Protein AF-A0A1M6IS32-F1 (afdb_monomer_lite)

Organism: NCBI:txid1122934

Radius of gyration: 28.86 Å; chains: 1; bounding box: 59×37×89 Å

Secondary structure (DSSP, 8-state):
------PPP---HHHHHHHHHHHTT--HHHHHHHTT-SSHHHHHHHHHTTTEEEETTTTEEEEHHHHHSTHHHHHHHHHH---HHHHHHHHHHT----HHHHHHHHT-SSHHHHHHHHHHTTEEEETTTTEEEE--S-------------THHHHHHHHHHHHHHHTTTTT-----------------------PPPP-

Structure (mmCIF, N/CA/C/O backbone):
data_AF-A0A1M6IS32-F1
#
_entry.id   AF-A0A1M6IS32-F1
#
loop_
_atom_site.group_PDB
_atom_site.id
_atom_site.type_symbol
_atom_site.label_atom_id
_atom_site.label_alt_id
_atom_site.label_comp_id
_atom_site.label_asym_id
_atom_site.label_entity_id
_atom_site.label_seq_id
_atom_site.pdbx_PDB_ins_code
_atom_site.Cartn_x
_atom_site.Cartn_y
_atom_site.Cartn_z
_atom_site.occupancy
_atom_site.B_iso_or_equiv
_atom_site.auth_seq_id
_atom_site.auth_comp_id
_atom_site.auth_asym_id
_atom_site.auth_atom_id
_atom_site.pdbx_PDB_model_num
ATOM 1 N N . MET A 1 1 ? 10.075 -16.796 10.030 1.00 33.22 1 MET A N 1
ATOM 2 C CA . MET A 1 1 ? 8.907 -15.908 9.853 1.00 33.22 1 MET A CA 1
ATOM 3 C C . MET A 1 1 ? 7.718 -16.609 10.480 1.00 33.22 1 MET A C 1
ATOM 5 O O . MET A 1 1 ? 7.459 -17.743 10.103 1.00 33.22 1 MET A O 1
ATOM 9 N N . ALA A 1 2 ? 7.081 -16.012 11.490 1.00 32.72 2 ALA A N 1
ATOM 10 C CA . ALA A 1 2 ? 5.855 -16.573 12.051 1.00 32.72 2 ALA A CA 1
ATOM 11 C C . ALA A 1 2 ? 4.744 -16.419 11.006 1.00 32.72 2 ALA A C 1
ATOM 13 O O . ALA A 1 2 ? 4.553 -15.320 10.484 1.00 32.72 2 ALA A O 1
ATOM 14 N N . LEU A 1 3 ? 4.066 -17.516 10.668 1.00 43.72 3 LEU A N 1
ATOM 15 C CA . LEU A 1 3 ? 2.829 -17.459 9.899 1.00 43.72 3 LEU A CA 1
ATOM 16 C C . LEU A 1 3 ? 1.855 -16.628 10.736 1.00 43.72 3 LEU A C 1
ATOM 18 O O . LEU A 1 3 ? 1.534 -16.998 11.861 1.00 43.72 3 LEU A O 1
ATOM 22 N N . VAL A 1 4 ? 1.490 -15.446 10.241 1.00 51.22 4 VAL A N 1
ATOM 23 C CA . VAL A 1 4 ? 0.458 -14.631 10.880 1.00 51.22 4 VAL A CA 1
ATOM 24 C C . VAL A 1 4 ? -0.825 -15.432 10.743 1.00 51.22 4 VAL A C 1
ATOM 26 O O . VAL A 1 4 ? -1.315 -15.603 9.629 1.00 51.22 4 VAL A O 1
ATOM 29 N N . ASP A 1 5 ? -1.321 -15.974 11.852 1.00 51.56 5 ASP A N 1
ATOM 30 C CA . ASP A 1 5 ? -2.589 -16.690 11.872 1.00 51.56 5 ASP A CA 1
ATOM 31 C C . ASP A 1 5 ? -3.679 -15.746 11.350 1.00 51.56 5 ASP A C 1
ATOM 33 O O . ASP A 1 5 ? -4.043 -14.760 11.998 1.00 51.56 5 ASP A O 1
ATOM 37 N N . CYS A 1 6 ? -4.161 -16.018 10.137 1.00 56.03 6 CYS A N 1
ATOM 38 C CA . CYS A 1 6 ? -5.239 -15.284 9.485 1.00 56.03 6 CYS A CA 1
ATOM 39 C C . CYS A 1 6 ? -6.553 -15.587 10.210 1.00 56.03 6 CYS A C 1
ATOM 41 O O . CYS A 1 6 ? -7.339 -16.424 9.775 1.00 56.03 6 CYS A O 1
ATOM 43 N N . LYS A 1 7 ? -6.762 -14.937 11.352 1.00 73.12 7 LYS A N 1
ATOM 44 C CA . LYS A 1 7 ? -7.966 -15.082 12.163 1.00 73.12 7 LYS A CA 1
ATOM 45 C C . LYS A 1 7 ? -9.051 -14.143 11.637 1.00 73.12 7 LYS A C 1
ATOM 47 O O . LYS A 1 7 ? -8.782 -12.966 11.399 1.00 73.12 7 LYS A O 1
ATOM 52 N N . GLU A 1 8 ? -10.253 -14.673 11.433 1.00 78.88 8 GLU A N 1
ATOM 53 C CA . GLU A 1 8 ? -11.388 -13.923 10.882 1.00 78.88 8 GLU A CA 1
ATOM 54 C C . GLU A 1 8 ? -11.774 -12.731 11.783 1.00 78.88 8 GLU A C 1
ATOM 56 O O . GLU A 1 8 ? -11.659 -12.834 13.012 1.00 78.88 8 GLU A O 1
ATOM 61 N N . PRO A 1 9 ? -12.192 -11.585 11.209 1.00 86.38 9 PRO A N 1
ATOM 62 C CA . PRO A 1 9 ? -12.673 -10.448 11.988 1.00 86.38 9 PRO A CA 1
ATOM 63 C C . PRO A 1 9 ? -13.931 -10.829 12.769 1.00 86.38 9 PRO A C 1
ATOM 65 O O . PRO A 1 9 ? -14.849 -11.446 12.234 1.00 86.38 9 PRO A O 1
ATOM 68 N N . VAL A 1 10 ? -13.968 -10.457 14.048 1.00 88.44 10 VAL A N 1
ATOM 69 C CA . VAL A 1 10 ? -15.097 -10.759 14.935 1.00 88.44 10 VAL A CA 1
ATOM 70 C C . VAL A 1 10 ? -15.937 -9.499 15.114 1.00 88.44 10 VAL A C 1
ATOM 72 O O . VAL A 1 10 ? -15.478 -8.528 15.718 1.00 88.44 10 VAL A O 1
ATOM 75 N N . PHE A 1 11 ? -17.165 -9.521 14.598 1.00 88.50 11 PHE A N 1
ATOM 76 C CA . PHE A 1 11 ? -18.117 -8.414 14.703 1.00 88.50 11 PHE A CA 1
ATOM 77 C C . PHE A 1 11 ? -18.957 -8.548 15.978 1.00 88.50 11 PHE A C 1
ATOM 79 O O . PHE A 1 11 ? -19.859 -9.379 16.070 1.00 88.50 11 PHE A O 1
ATOM 86 N N . ASP A 1 12 ? -18.633 -7.721 16.973 1.00 92.00 12 ASP A N 1
ATOM 87 C CA . ASP A 1 12 ? -19.427 -7.547 18.190 1.00 92.00 12 ASP A CA 1
ATOM 88 C C . ASP A 1 12 ? -20.288 -6.278 18.066 1.00 92.00 12 ASP A C 1
ATOM 90 O O . ASP A 1 12 ? -19.890 -5.315 17.416 1.00 92.00 12 ASP A O 1
ATOM 94 N N . ARG A 1 13 ? -21.385 -6.186 18.832 1.00 93.00 13 ARG A N 1
ATOM 95 C CA . ARG A 1 13 ? -22.229 -4.968 18.905 1.00 93.00 13 ARG A CA 1
ATOM 96 C C . ARG A 1 13 ? -21.435 -3.678 19.152 1.00 93.00 13 ARG A C 1
ATOM 98 O O . ARG A 1 13 ? -21.817 -2.609 18.691 1.00 93.00 13 ARG A O 1
ATOM 105 N N . GLN A 1 14 ? -20.356 -3.771 19.930 1.00 90.88 14 GLN A N 1
ATOM 106 C CA . GLN A 1 14 ? -19.484 -2.635 20.222 1.00 90.88 14 GLN A CA 1
ATOM 107 C C . GLN A 1 14 ? -18.596 -2.277 19.023 1.00 90.88 14 GLN A C 1
ATOM 109 O O . GLN A 1 14 ? -18.374 -1.096 18.783 1.00 90.88 14 GLN A O 1
ATOM 114 N N . VAL A 1 15 ? -18.114 -3.271 18.270 1.00 92.94 15 VAL A N 1
ATOM 115 C CA . VAL A 1 15 ? -17.347 -3.062 17.032 1.00 92.94 15 VAL A CA 1
ATOM 116 C C . VAL A 1 15 ? -18.220 -2.343 16.010 1.00 92.94 15 VAL A C 1
ATOM 118 O O . VAL A 1 15 ? -17.806 -1.307 15.504 1.00 92.94 15 VAL A O 1
ATOM 121 N N . ASP A 1 16 ? -19.452 -2.809 15.798 1.00 93.75 16 ASP A N 1
ATOM 122 C CA . ASP A 1 16 ? -20.395 -2.180 14.863 1.00 93.75 16 ASP A CA 1
ATOM 123 C C . ASP A 1 16 ? -20.690 -0.727 15.255 1.00 93.75 16 ASP A C 1
ATOM 125 O O . ASP A 1 16 ? -20.720 0.170 14.417 1.00 93.75 16 ASP A O 1
ATOM 129 N N . LYS A 1 17 ? -20.836 -0.468 16.559 1.00 94.44 17 LYS A N 1
ATOM 130 C CA . LYS A 1 17 ? -21.040 0.882 17.090 1.00 94.44 17 LYS A CA 1
ATOM 131 C C . LYS A 1 17 ? -19.832 1.795 16.850 1.00 94.44 17 LYS A C 1
ATOM 133 O O . LYS A 1 17 ? -20.013 2.977 16.569 1.00 94.44 17 LYS A O 1
ATOM 138 N N . ILE A 1 18 ? -18.614 1.270 16.990 1.00 92.88 18 ILE A N 1
ATOM 139 C CA . ILE A 1 18 ? -17.377 2.008 16.701 1.00 92.88 18 ILE A CA 1
ATOM 140 C C . ILE A 1 18 ? -17.298 2.312 15.204 1.00 92.88 18 ILE A C 1
ATOM 142 O O . ILE A 1 18 ? -17.084 3.464 14.844 1.00 92.88 18 ILE A O 1
ATOM 146 N N . LEU A 1 19 ? -17.512 1.311 14.347 1.00 92.50 19 LEU A N 1
ATOM 147 C CA . LEU A 1 19 ? -17.473 1.473 12.892 1.00 92.50 19 LEU A CA 1
ATOM 148 C C . LEU A 1 19 ? -18.515 2.491 12.407 1.00 92.50 19 LEU A C 1
ATOM 150 O O . LEU A 1 19 ? -18.156 3.387 11.655 1.00 92.50 19 LEU A O 1
ATOM 154 N N . GLY A 1 20 ? -19.747 2.445 12.924 1.00 93.25 20 GLY A N 1
ATOM 155 C CA . GLY A 1 20 ? -20.776 3.440 12.598 1.00 93.25 20 GLY A CA 1
ATOM 156 C C . GLY A 1 20 ? -20.389 4.865 13.012 1.00 93.25 20 GLY A C 1
ATOM 157 O O . GLY A 1 20 ? -20.524 5.796 12.229 1.00 93.25 20 GLY A O 1
ATOM 158 N N . MET A 1 21 ? -19.806 5.049 14.202 1.00 92.38 21 MET A N 1
ATOM 159 C CA . MET A 1 21 ? -19.310 6.370 14.617 1.00 92.38 21 MET A CA 1
ATOM 160 C C . MET A 1 21 ? -18.156 6.882 13.738 1.00 92.38 21 MET A C 1
ATOM 162 O O . MET A 1 21 ? -18.021 8.091 13.531 1.00 92.38 21 MET A O 1
ATOM 166 N N . LEU A 1 22 ? -17.316 5.980 13.228 1.00 92.19 22 LEU A N 1
ATOM 167 C CA . LEU A 1 22 ? -16.270 6.327 12.269 1.00 92.19 22 LEU A CA 1
ATOM 168 C C . LEU A 1 22 ? -16.841 6.710 10.898 1.00 92.19 22 LEU A C 1
ATOM 170 O O . LEU A 1 22 ? -16.334 7.648 10.286 1.00 92.19 22 LEU A O 1
ATOM 174 N N . GLU A 1 23 ? -17.897 6.037 10.437 1.00 90.50 23 GLU A N 1
ATOM 175 C CA . GLU A 1 23 ? -18.626 6.400 9.212 1.00 90.50 23 GLU A CA 1
ATOM 176 C C . GLU A 1 23 ? -19.284 7.781 9.324 1.00 90.50 23 GLU A C 1
ATOM 178 O O . GLU A 1 23 ? -19.246 8.558 8.370 1.00 90.50 23 GLU A O 1
ATOM 183 N N . ASP A 1 24 ? -19.776 8.136 10.514 1.00 90.69 24 ASP A N 1
ATOM 184 C CA . ASP A 1 24 ? -20.290 9.476 10.828 1.00 90.69 24 ASP A CA 1
ATOM 185 C C . ASP A 1 24 ? -19.187 10.561 10.862 1.00 90.69 24 ASP A C 1
ATOM 187 O O . ASP A 1 24 ? -19.475 11.750 11.019 1.00 90.69 24 ASP A O 1
ATOM 191 N N . GLY A 1 25 ? -17.913 10.175 10.729 1.00 90.00 25 GLY A N 1
ATOM 192 C CA . GLY A 1 25 ? -16.768 11.085 10.687 1.00 90.00 25 GLY A CA 1
ATOM 193 C C . GLY A 1 25 ? -16.275 11.559 12.055 1.00 90.00 25 GLY A C 1
ATOM 194 O O . GLY A 1 25 ? -15.513 12.525 12.121 1.00 90.00 25 GLY A O 1
ATOM 195 N N . THR A 1 26 ? -16.684 10.910 13.152 1.00 90.06 26 THR A N 1
ATOM 196 C CA . THR A 1 26 ? -16.152 11.251 14.481 1.00 90.06 26 THR A CA 1
ATOM 197 C C . THR A 1 26 ? -14.721 10.755 14.651 1.00 90.06 26 THR A C 1
ATOM 199 O O . THR A 1 26 ? -14.344 9.685 14.168 1.00 90.06 26 THR A O 1
ATOM 202 N N . ASP A 1 27 ? -13.890 11.546 15.335 1.00 91.62 27 ASP A N 1
ATOM 203 C CA . ASP A 1 27 ? -12.496 11.162 15.530 1.00 91.62 27 ASP A CA 1
ATOM 204 C C . ASP A 1 27 ? -12.372 10.026 16.550 1.00 91.62 27 ASP A C 1
ATOM 206 O O . ASP A 1 27 ? -13.109 9.932 17.532 1.00 91.62 27 ASP A O 1
ATOM 210 N N . ARG A 1 28 ? -11.365 9.177 16.352 1.00 90.50 28 ARG A N 1
ATOM 211 C CA . ARG A 1 28 ? -11.043 8.053 17.234 1.00 90.50 28 ARG A CA 1
ATOM 212 C C . ARG A 1 28 ? -10.947 8.449 18.712 1.00 90.50 28 ARG A C 1
ATOM 214 O O . ARG A 1 28 ? -11.335 7.660 19.574 1.00 90.50 28 ARG A O 1
ATOM 221 N N . VAL A 1 29 ? -10.403 9.631 19.015 1.00 92.38 29 VAL A N 1
ATOM 222 C CA . VAL A 1 29 ? -10.286 10.118 20.399 1.00 92.38 29 VAL A CA 1
ATOM 223 C C . VAL A 1 29 ? -11.668 10.416 20.982 1.00 92.38 29 VAL A C 1
ATOM 225 O O . VAL A 1 29 ? -11.975 9.956 22.079 1.00 92.38 29 VAL A O 1
ATOM 228 N N . GLU A 1 30 ? -12.537 11.078 20.219 1.00 92.75 30 GLU A N 1
ATOM 229 C CA . GLU A 1 30 ? -13.912 11.379 20.637 1.00 92.75 30 GLU A CA 1
ATOM 230 C C . GLU A 1 30 ? -14.746 10.108 20.826 1.00 92.75 30 GLU A C 1
ATOM 232 O O . GLU A 1 30 ? -15.535 10.006 21.765 1.00 92.75 30 GLU A O 1
ATOM 237 N N . ILE A 1 31 ? -14.557 9.106 19.962 1.00 93.62 31 ILE A N 1
ATOM 238 C CA . ILE A 1 31 ? -15.217 7.799 20.090 1.00 93.62 31 ILE A CA 1
ATOM 239 C C . ILE A 1 31 ? -14.792 7.116 21.391 1.00 93.62 31 ILE A C 1
ATOM 241 O O . ILE A 1 31 ? -15.631 6.557 22.103 1.00 93.62 31 ILE A O 1
ATOM 245 N N . ALA A 1 32 ? -13.500 7.178 21.726 1.00 94.06 32 ALA A N 1
ATOM 246 C CA . ALA A 1 32 ? -12.989 6.614 22.966 1.00 94.06 32 ALA A CA 1
ATOM 247 C C . ALA A 1 32 ? -13.638 7.278 24.192 1.00 94.06 32 ALA A C 1
ATOM 249 O O . ALA A 1 32 ? -14.091 6.571 25.093 1.00 94.06 32 ALA A O 1
ATOM 250 N N . GLU A 1 33 ? -13.759 8.607 24.190 1.00 93.62 33 GLU A N 1
ATOM 251 C CA . GLU A 1 33 ? -14.411 9.368 25.261 1.00 93.62 33 GLU A CA 1
ATOM 252 C C . GLU A 1 33 ? -15.910 9.054 25.372 1.00 93.62 33 GLU A C 1
ATOM 254 O O . GLU A 1 33 ? -16.392 8.734 26.461 1.00 93.62 33 GLU A O 1
ATOM 259 N N . LYS A 1 34 ? -16.645 9.046 24.251 1.00 92.44 34 LYS A N 1
ATOM 260 C CA . LYS A 1 34 ? -18.088 8.731 24.212 1.00 92.44 34 LYS A CA 1
ATOM 261 C C . LYS A 1 34 ? -18.408 7.323 24.711 1.00 92.44 34 LYS A C 1
ATOM 263 O O . LYS A 1 34 ? -19.478 7.094 25.272 1.00 92.44 34 LYS A O 1
ATOM 268 N N . LEU A 1 35 ? -17.506 6.369 24.489 1.00 91.69 35 LEU A N 1
ATOM 269 C CA . LEU A 1 35 ? -17.652 4.987 24.948 1.00 91.69 35 LEU A CA 1
ATOM 270 C C . LEU A 1 35 ? -17.101 4.759 26.366 1.00 91.69 35 LEU A C 1
ATOM 272 O O . LEU A 1 35 ? -17.208 3.646 26.880 1.00 91.69 35 LEU A O 1
ATOM 276 N N . GLY A 1 36 ? -16.548 5.791 27.010 1.00 92.19 36 GLY A N 1
ATOM 277 C CA . GLY A 1 36 ? -16.037 5.724 28.380 1.00 92.19 36 GLY A CA 1
ATOM 278 C C . GLY A 1 36 ? -14.674 5.039 28.513 1.00 92.19 36 GLY A C 1
ATOM 279 O O . GLY A 1 36 ? -14.321 4.571 29.598 1.00 92.19 36 GLY A O 1
ATOM 280 N N . TYR A 1 37 ? -13.889 4.953 27.437 1.00 92.19 37 TYR A N 1
ATOM 281 C CA . TYR A 1 37 ? -12.519 4.455 27.510 1.00 92.19 37 TYR A CA 1
ATOM 282 C C . TYR A 1 37 ? -11.589 5.527 28.087 1.00 92.19 37 TYR A C 1
ATOM 284 O O . TYR A 1 37 ? -11.582 6.675 27.656 1.00 92.19 37 TYR A O 1
ATOM 292 N N . LYS A 1 38 ? -10.729 5.129 29.031 1.00 88.62 38 LYS A N 1
ATOM 293 C CA . LYS A 1 38 ? -9.755 6.026 29.680 1.00 88.62 38 LYS A CA 1
ATOM 294 C C . LYS A 1 38 ? -8.699 6.587 28.717 1.00 88.62 38 LYS A C 1
ATOM 296 O O . LYS A 1 38 ? -8.115 7.631 28.983 1.00 88.62 38 LYS A O 1
ATOM 301 N N . ASN A 1 39 ? -8.381 5.850 27.657 1.00 91.12 39 ASN A N 1
ATOM 302 C CA . ASN A 1 39 ? -7.358 6.210 26.681 1.00 91.12 39 ASN A CA 1
ATOM 303 C C . ASN A 1 39 ? -7.784 5.670 25.302 1.00 91.12 39 ASN A C 1
ATOM 305 O O . ASN A 1 39 ? -8.239 4.522 25.246 1.00 91.12 39 ASN A O 1
ATOM 309 N N . PRO A 1 40 ? -7.602 6.411 24.190 1.00 89.44 40 PRO A N 1
ATOM 310 C CA . PRO A 1 40 ? -7.799 5.885 22.833 1.00 89.44 40 PRO A CA 1
ATOM 311 C C . PRO A 1 40 ? -7.020 4.589 22.562 1.00 89.44 40 PRO A C 1
ATOM 313 O O . PRO A 1 40 ? -7.479 3.733 21.813 1.00 89.44 40 PRO A O 1
ATOM 316 N N . MET A 1 41 ? -5.892 4.368 23.241 1.00 90.56 41 MET A N 1
ATOM 317 C CA . MET A 1 41 ? -5.152 3.104 23.148 1.00 90.56 41 MET A CA 1
ATOM 318 C C . MET A 1 41 ? -5.969 1.887 23.625 1.00 90.56 41 MET A C 1
ATOM 320 O O . MET A 1 41 ? -5.785 0.773 23.136 1.00 90.56 41 MET A O 1
ATOM 324 N N . SER A 1 42 ? -6.878 2.071 24.587 1.00 92.88 42 SER A N 1
ATOM 325 C CA . SER A 1 42 ? -7.761 1.003 25.069 1.00 92.88 42 SER A CA 1
ATOM 326 C C . SER A 1 42 ? -8.800 0.609 24.017 1.00 92.88 42 SER A C 1
ATOM 328 O O . SER A 1 42 ? -9.090 -0.579 23.883 1.00 92.88 42 SER A O 1
ATOM 330 N N . LEU A 1 43 ? -9.300 1.581 23.247 1.00 93.06 43 LEU A N 1
ATOM 331 C CA . LEU A 1 43 ? -10.168 1.347 22.090 1.00 93.06 43 LEU A CA 1
ATOM 332 C C . LEU A 1 43 ? -9.417 0.559 21.005 1.00 93.06 43 LEU A C 1
ATOM 334 O O . LEU A 1 43 ? -9.906 -0.468 20.538 1.00 93.06 43 LEU A O 1
ATOM 338 N N . ASP A 1 44 ? -8.192 0.981 20.677 1.00 90.75 44 ASP A N 1
ATOM 339 C CA . ASP A 1 44 ? -7.347 0.295 19.694 1.00 90.75 44 ASP A CA 1
ATOM 340 C C . ASP A 1 44 ? -7.051 -1.152 20.118 1.00 90.75 44 ASP A C 1
ATOM 342 O O . ASP A 1 44 ? -7.130 -2.073 19.306 1.00 90.75 44 ASP A O 1
ATOM 346 N N . ASN A 1 45 ? -6.745 -1.387 21.398 1.00 92.12 45 ASN A N 1
ATOM 347 C CA . ASN A 1 45 ? -6.530 -2.736 21.923 1.00 92.12 45 ASN A CA 1
ATOM 348 C C . ASN A 1 45 ? -7.793 -3.597 21.848 1.00 92.12 45 ASN A C 1
ATOM 350 O O . ASN A 1 45 ? -7.702 -4.764 21.466 1.00 92.12 45 ASN A O 1
ATOM 354 N N . TYR A 1 46 ? -8.958 -3.025 22.163 1.00 93.38 46 TYR A N 1
ATOM 355 C CA . TYR A 1 46 ? -10.234 -3.722 22.039 1.00 93.38 46 TYR A CA 1
ATOM 356 C C . TYR A 1 46 ? -10.474 -4.194 20.598 1.00 93.38 46 TYR A C 1
ATOM 358 O O . TYR A 1 46 ? -10.728 -5.378 20.373 1.00 93.38 46 TYR A O 1
ATOM 366 N N . MET A 1 47 ? -10.285 -3.303 19.621 1.00 92.75 47 MET A N 1
ATOM 367 C CA . MET A 1 47 ? -10.405 -3.622 18.195 1.00 92.75 47 MET A CA 1
ATOM 368 C C . MET A 1 47 ? -9.365 -4.662 17.751 1.00 92.75 47 MET A C 1
ATOM 370 O O . MET A 1 47 ? -9.689 -5.609 17.032 1.00 92.75 47 MET A O 1
ATOM 374 N N . ARG A 1 48 ? -8.124 -4.574 18.247 1.00 91.00 48 ARG A N 1
ATOM 375 C CA . ARG A 1 48 ? -7.068 -5.561 17.959 1.00 91.00 48 ARG A CA 1
ATOM 376 C C . ARG A 1 48 ? -7.407 -6.959 18.455 1.00 91.00 48 ARG A C 1
ATOM 378 O O . ARG A 1 48 ? -7.138 -7.924 17.746 1.00 91.00 48 ARG A O 1
ATOM 385 N N . TRP A 1 49 ? -8.031 -7.091 19.625 1.00 90.62 49 TRP A N 1
ATOM 386 C CA . TRP A 1 49 ? -8.506 -8.389 20.122 1.00 90.62 49 TRP A CA 1
ATOM 387 C C . TRP A 1 49 ? -9.655 -8.975 19.293 1.00 90.62 49 TRP A C 1
ATOM 389 O O . TRP A 1 49 ? -9.974 -10.150 19.452 1.00 90.62 49 TRP A O 1
ATOM 399 N N . ARG A 1 50 ? -10.274 -8.175 18.419 1.00 92.12 50 ARG A N 1
ATOM 400 C CA . ARG A 1 50 ? -11.290 -8.595 17.443 1.00 92.12 50 ARG A CA 1
ATOM 401 C C . ARG A 1 50 ? -10.753 -8.725 16.025 1.00 92.12 50 ARG A C 1
ATOM 403 O O . ARG A 1 50 ? -11.525 -8.842 15.080 1.00 92.12 50 ARG A O 1
ATOM 410 N N . ASN A 1 51 ? -9.429 -8.763 15.892 1.00 89.69 51 ASN A N 1
ATOM 411 C CA . ASN A 1 51 ? -8.724 -8.866 14.622 1.00 89.69 51 ASN A CA 1
ATOM 412 C C . ASN A 1 51 ? -9.005 -7.674 13.699 1.00 89.69 51 ASN A C 1
ATOM 414 O O . ASN A 1 51 ? -9.051 -7.841 12.487 1.00 89.69 51 ASN A O 1
ATOM 418 N N . PHE A 1 52 ? -9.145 -6.468 14.254 1.00 90.56 52 PHE A N 1
ATOM 419 C CA . PHE A 1 52 ? -9.111 -5.213 13.502 1.00 90.56 52 PHE A CA 1
ATOM 420 C C . PHE A 1 52 ? -7.793 -4.474 13.739 1.00 90.56 52 PHE A C 1
ATOM 422 O O . PHE A 1 52 ? -7.145 -4.602 14.780 1.00 90.56 52 PHE A O 1
ATOM 429 N N . SER A 1 53 ? -7.377 -3.681 12.761 1.00 89.06 53 SER A N 1
ATOM 430 C CA . SER A 1 53 ? -6.190 -2.842 12.833 1.00 89.06 53 SER A CA 1
ATOM 431 C C . SER A 1 53 ? -6.511 -1.431 12.369 1.00 89.06 53 SER A C 1
ATOM 433 O O . SER A 1 53 ? -7.267 -1.232 11.425 1.00 89.06 53 SER A O 1
ATOM 435 N N . TRP A 1 54 ? -5.917 -0.449 13.038 1.00 90.12 54 TRP A N 1
ATOM 436 C CA . TRP A 1 54 ? -6.061 0.953 12.673 1.00 90.12 54 TRP A CA 1
ATOM 437 C C . TRP A 1 54 ? -5.274 1.260 11.398 1.00 90.12 54 TRP A C 1
ATOM 439 O O . TRP A 1 54 ? -4.055 1.080 11.378 1.00 90.12 54 TRP A O 1
ATOM 449 N N . ASP A 1 55 ? -5.919 1.751 10.346 1.00 87.62 55 ASP A N 1
ATOM 450 C CA . ASP A 1 55 ? -5.236 2.352 9.203 1.00 87.62 55 ASP A CA 1
ATOM 451 C C . ASP A 1 55 ? -5.158 3.870 9.384 1.00 87.62 55 ASP A C 1
ATOM 453 O O . ASP A 1 55 ? -6.153 4.588 9.319 1.00 87.62 55 ASP A O 1
ATOM 457 N N . SER A 1 56 ? -3.941 4.377 9.589 1.00 84.12 56 SER A N 1
ATOM 458 C CA . SER A 1 56 ? -3.696 5.810 9.741 1.00 84.12 56 SER A CA 1
ATOM 459 C C . SER A 1 56 ? -3.947 6.604 8.460 1.00 84.12 56 SER A C 1
ATOM 461 O O . SER A 1 56 ? -4.175 7.805 8.552 1.00 84.12 56 SER A O 1
ATOM 463 N N . ARG A 1 57 ? -3.883 5.970 7.280 1.00 82.00 57 ARG A N 1
ATOM 464 C CA . ARG A 1 57 ? -4.108 6.644 5.991 1.00 82.00 57 ARG A CA 1
ATOM 465 C C . ARG A 1 57 ? -5.587 6.929 5.773 1.00 82.00 57 ARG A C 1
ATOM 467 O O . ARG A 1 57 ? -5.944 8.040 5.405 1.00 82.00 57 ARG A O 1
ATOM 474 N N . GLN A 1 58 ? -6.425 5.932 6.035 1.00 81.25 58 GLN A N 1
ATOM 475 C CA . GLN A 1 58 ? -7.877 6.034 5.881 1.00 81.25 58 GLN A CA 1
ATOM 476 C C . GLN A 1 58 ? -8.574 6.543 7.151 1.00 81.25 58 GLN A C 1
ATOM 478 O O . GLN A 1 58 ? -9.770 6.801 7.123 1.00 81.25 58 GLN A O 1
ATOM 483 N N . ARG A 1 59 ? -7.831 6.675 8.263 1.00 87.19 59 ARG A N 1
ATOM 484 C CA . ARG A 1 59 ? -8.353 6.958 9.612 1.00 87.19 59 ARG A CA 1
ATOM 485 C C . ARG A 1 59 ? -9.519 6.033 9.975 1.00 87.19 59 ARG A C 1
ATOM 487 O O . ARG A 1 59 ? -10.471 6.472 10.606 1.00 87.19 59 ARG A O 1
ATOM 494 N N . ASN A 1 60 ? -9.425 4.764 9.573 1.00 90.56 60 ASN A N 1
ATOM 495 C CA . ASN A 1 60 ? -10.470 3.764 9.767 1.00 90.56 60 ASN A CA 1
ATOM 496 C C . ASN A 1 60 ? -9.897 2.436 10.287 1.00 90.56 60 ASN A C 1
ATOM 498 O O . ASN A 1 60 ? -8.704 2.156 10.139 1.00 90.56 60 ASN A O 1
ATOM 502 N N . PHE A 1 61 ? -10.740 1.609 10.903 1.00 89.25 61 PHE A N 1
ATOM 503 C CA . PHE A 1 61 ? -10.398 0.244 11.277 1.00 89.25 61 PHE A CA 1
ATOM 504 C C . PHE A 1 61 ? -10.670 -0.708 10.115 1.00 89.25 61 PHE A C 1
ATOM 506 O O . PHE A 1 61 ? -11.792 -0.830 9.641 1.00 89.25 61 PHE A O 1
ATOM 513 N N . VAL A 1 62 ? -9.635 -1.435 9.707 1.00 87.69 62 VAL A N 1
ATOM 514 C CA . VAL A 1 62 ? -9.711 -2.495 8.696 1.00 87.69 62 VAL A CA 1
ATOM 515 C C . VAL A 1 62 ? -9.438 -3.848 9.344 1.00 87.69 62 VAL A C 1
ATOM 517 O O . VAL A 1 62 ? -8.651 -3.919 10.297 1.00 87.69 62 VAL A O 1
ATOM 520 N N . PRO A 1 63 ? -10.048 -4.940 8.857 1.00 87.94 63 PRO A N 1
ATOM 521 C CA . PRO A 1 63 ? -9.699 -6.286 9.288 1.00 87.94 63 PRO A CA 1
ATOM 522 C C . PRO A 1 63 ? -8.179 -6.501 9.248 1.00 87.94 63 PRO A C 1
ATOM 524 O O . PRO A 1 63 ? -7.499 -6.174 8.275 1.00 87.94 63 PRO A O 1
ATOM 527 N N . ALA A 1 64 ? -7.611 -7.070 10.307 1.00 80.00 64 ALA A N 1
ATOM 528 C CA . ALA A 1 64 ? -6.182 -7.360 10.406 1.00 80.00 64 ALA A CA 1
ATOM 529 C C . ALA A 1 64 ? -5.736 -8.319 9.294 1.00 80.00 64 ALA A C 1
ATOM 531 O O . ALA A 1 64 ? -4.608 -8.224 8.808 1.00 80.00 64 ALA A O 1
ATOM 532 N N . THR A 1 65 ? -6.649 -9.178 8.829 1.00 70.25 65 THR A N 1
ATOM 533 C CA . THR A 1 65 ? -6.462 -9.956 7.609 1.00 70.25 65 THR A CA 1
ATOM 534 C C . THR A 1 65 ? -6.211 -9.055 6.416 1.00 70.25 65 THR A C 1
ATOM 536 O O . THR A 1 65 ? -5.287 -9.332 5.688 1.00 70.25 65 THR A O 1
ATOM 539 N N . GLU A 1 66 ? -6.921 -7.960 6.186 1.00 66.25 66 GLU A N 1
ATOM 540 C CA . GLU A 1 66 ? -6.663 -7.077 5.033 1.00 66.25 66 GLU A CA 1
ATOM 541 C C . GLU A 1 66 ? -5.361 -6.289 5.172 1.00 66.25 66 GLU A C 1
ATOM 543 O O . GLU A 1 66 ? -4.676 -6.038 4.183 1.00 66.25 66 GLU A O 1
ATOM 548 N N . ARG A 1 67 ? -4.967 -5.970 6.408 1.00 60.06 67 ARG A N 1
ATOM 549 C CA . ARG A 1 67 ? -3.708 -5.269 6.677 1.00 60.06 67 ARG A CA 1
ATOM 550 C C . ARG A 1 67 ? -2.465 -6.113 6.370 1.00 60.06 67 ARG A C 1
ATOM 552 O O . ARG A 1 67 ? -1.445 -5.559 5.963 1.00 60.06 67 ARG A O 1
ATOM 559 N N . TYR A 1 68 ? -2.530 -7.429 6.603 1.00 52.66 68 TYR A N 1
ATOM 560 C CA . TYR A 1 68 ? -1.389 -8.348 6.450 1.00 52.66 68 TYR A CA 1
ATOM 561 C C . TYR A 1 68 ? -1.543 -9.368 5.324 1.00 52.66 68 TYR A C 1
ATOM 563 O O . TYR A 1 68 ? -0.541 -9.837 4.782 1.00 52.66 68 TYR A O 1
ATOM 571 N N . SER A 1 69 ? -2.769 -9.713 4.944 1.00 50.38 69 SER A N 1
ATOM 572 C CA . SER A 1 69 ? -3.004 -10.500 3.746 1.00 50.38 69 SER A CA 1
ATOM 573 C C . SER A 1 69 ? -2.646 -9.623 2.568 1.00 50.38 69 SER A C 1
ATOM 575 O O . SER A 1 69 ? -3.126 -8.505 2.397 1.00 50.38 69 SER A O 1
ATOM 577 N N . GLY A 1 70 ? -1.826 -10.162 1.687 1.00 51.00 70 GLY A N 1
ATOM 578 C CA . GLY A 1 70 ? -1.725 -9.630 0.349 1.00 51.00 70 GLY A CA 1
ATOM 579 C C . GLY A 1 70 ? -3.051 -9.655 -0.419 1.00 51.00 70 GLY A C 1
ATOM 580 O O . GLY A 1 70 ? -2.973 -9.515 -1.620 1.00 51.00 70 GLY A O 1
ATOM 581 N N . ARG A 1 71 ? -4.255 -9.792 0.171 1.00 44.56 71 ARG A N 1
ATOM 582 C CA . ARG A 1 71 ? -5.507 -9.786 -0.603 1.00 44.56 71 ARG A CA 1
ATOM 583 C C . ARG A 1 71 ? -5.766 -8.448 -1.282 1.00 44.56 71 ARG A C 1
ATOM 585 O O . ARG A 1 71 ? -6.218 -8.457 -2.416 1.00 44.56 71 ARG A O 1
ATOM 592 N N . GLY A 1 72 ? -5.406 -7.306 -0.689 1.00 48.94 72 GLY A N 1
ATOM 593 C CA . GLY A 1 72 ? -5.376 -6.038 -1.440 1.00 48.94 72 GLY A CA 1
ATOM 594 C C . GLY A 1 72 ? -4.423 -6.086 -2.652 1.00 48.94 72 GLY A C 1
ATOM 595 O O . GLY A 1 72 ? -4.644 -5.416 -3.655 1.00 48.94 72 GLY A O 1
ATOM 596 N N . ARG A 1 73 ? -3.394 -6.942 -2.591 1.00 49.44 73 ARG A N 1
ATOM 597 C CA . ARG A 1 73 ? -2.382 -7.172 -3.639 1.00 49.44 73 ARG A CA 1
ATOM 598 C C . ARG A 1 73 ? -2.840 -8.184 -4.697 1.00 49.44 73 ARG A C 1
ATOM 600 O O . ARG A 1 73 ? -2.579 -7.972 -5.878 1.00 49.44 73 ARG A O 1
ATOM 607 N N . ASP A 1 74 ? -3.552 -9.234 -4.293 1.00 51.41 74 ASP A N 1
ATOM 608 C CA . ASP A 1 74 ? -4.181 -10.208 -5.190 1.00 51.41 74 ASP A CA 1
ATOM 609 C C . ASP A 1 74 ? -5.311 -9.542 -5.970 1.00 51.41 74 ASP A C 1
ATOM 611 O O . ASP A 1 74 ? -5.394 -9.724 -7.180 1.00 51.41 74 ASP A O 1
ATOM 615 N N . ASN A 1 75 ? -6.088 -8.670 -5.313 1.00 52.19 75 ASN A N 1
ATOM 616 C CA . ASN A 1 75 ? -7.068 -7.825 -5.982 1.00 52.19 75 ASN A CA 1
ATOM 617 C C . ASN A 1 75 ? -6.403 -6.894 -6.997 1.00 52.19 75 ASN A C 1
ATOM 619 O O . ASN A 1 75 ? -6.962 -6.750 -8.064 1.00 52.19 75 ASN A O 1
ATOM 623 N N . LEU A 1 76 ? -5.211 -6.329 -6.757 1.00 54.25 76 LEU A N 1
ATOM 624 C CA . LEU A 1 76 ? -4.513 -5.501 -7.757 1.00 54.25 76 LEU A CA 1
ATOM 625 C C . LEU A 1 76 ? -4.061 -6.327 -8.982 1.00 54.25 76 LEU A C 1
ATOM 627 O O . LEU A 1 76 ? -4.215 -5.889 -10.121 1.00 54.25 76 LEU A O 1
ATOM 631 N N . MET A 1 77 ? -3.551 -7.548 -8.775 1.00 54.12 77 MET A N 1
ATOM 632 C CA . MET A 1 77 ? -3.221 -8.456 -9.886 1.00 54.12 77 MET A CA 1
ATOM 633 C C . MET A 1 77 ? -4.474 -8.964 -10.624 1.00 54.12 77 MET A C 1
ATOM 635 O O . MET A 1 77 ? -4.438 -9.088 -11.847 1.00 54.12 77 MET A O 1
ATOM 639 N N . GLN A 1 78 ? -5.582 -9.217 -9.919 1.00 51.78 78 GLN A N 1
ATOM 640 C CA . GLN A 1 78 ? -6.863 -9.617 -10.516 1.00 51.78 78 GLN A CA 1
ATOM 641 C C . GLN A 1 78 ? -7.601 -8.456 -11.197 1.00 51.78 78 GLN A C 1
ATOM 643 O O . GLN A 1 78 ? -8.188 -8.684 -12.250 1.00 51.78 78 GLN A O 1
ATOM 648 N N . LEU A 1 79 ? -7.530 -7.227 -10.670 1.00 50.88 79 LEU A N 1
ATOM 649 C CA . LEU A 1 79 ? -8.165 -6.034 -11.252 1.00 50.88 79 LEU A CA 1
ATOM 650 C C . LEU A 1 79 ? -7.557 -5.704 -12.609 1.00 50.88 79 LEU A C 1
ATOM 652 O O . LEU A 1 79 ? -8.264 -5.359 -13.549 1.00 50.88 79 LEU A O 1
ATOM 656 N N . HIS A 1 80 ? -6.228 -5.784 -12.692 1.00 53.06 80 HIS A N 1
ATOM 657 C CA . HIS A 1 80 ? -5.511 -5.435 -13.908 1.00 53.06 80 HIS A CA 1
ATOM 658 C C . HIS A 1 80 ? -5.402 -6.615 -14.882 1.00 53.06 80 HIS A C 1
ATOM 660 O O . HIS A 1 80 ? -5.115 -6.395 -16.054 1.00 53.06 80 HIS A O 1
ATOM 666 N N . GLY A 1 81 ? -5.603 -7.863 -14.435 1.00 54.81 81 GLY A N 1
ATOM 667 C CA . GLY A 1 81 ? -5.421 -9.057 -15.273 1.00 54.81 81 GLY A CA 1
ATOM 668 C C . GLY A 1 81 ? -4.009 -9.175 -15.870 1.00 54.81 81 GLY A C 1
ATOM 669 O O . GLY A 1 81 ? -3.787 -9.933 -16.814 1.00 54.81 81 GLY A O 1
ATOM 670 N N . THR A 1 82 ? -3.048 -8.402 -15.354 1.00 68.69 82 THR A N 1
ATOM 671 C CA . THR A 1 82 ? -1.704 -8.264 -15.906 1.00 68.69 82 THR A CA 1
ATOM 672 C C . THR A 1 82 ? -0.684 -9.049 -15.088 1.00 68.69 82 THR A C 1
ATOM 674 O O . THR A 1 82 ? -0.835 -9.311 -13.894 1.00 68.69 82 THR A O 1
ATOM 677 N N . SER A 1 83 ? 0.410 -9.447 -15.742 1.00 84.69 83 SER A N 1
ATOM 678 C CA . SER A 1 83 ? 1.540 -10.053 -15.036 1.00 84.69 83 SER A CA 1
ATOM 679 C C . SER A 1 83 ? 2.109 -9.093 -13.981 1.00 84.69 83 SER A C 1
ATOM 681 O O . SER A 1 83 ? 2.134 -7.880 -14.188 1.00 84.69 83 SER A O 1
ATOM 683 N N . LYS A 1 84 ? 2.671 -9.628 -12.887 1.00 86.88 84 LYS A N 1
ATOM 684 C CA . LYS A 1 84 ? 3.292 -8.821 -11.817 1.00 86.88 84 LYS A CA 1
ATOM 685 C C . LYS A 1 84 ? 4.327 -7.809 -12.348 1.00 86.88 84 LYS A C 1
ATOM 687 O O . LYS A 1 84 ? 4.450 -6.726 -11.798 1.00 86.88 84 LYS A O 1
ATOM 692 N N . ALA A 1 85 ? 5.042 -8.134 -13.432 1.00 89.81 85 ALA A N 1
ATOM 693 C CA . ALA A 1 85 ? 5.987 -7.212 -14.075 1.00 89.81 85 ALA A CA 1
ATOM 694 C C . ALA A 1 85 ? 5.290 -6.039 -14.791 1.00 89.81 85 ALA A C 1
ATOM 696 O O . ALA A 1 85 ? 5.714 -4.898 -14.651 1.00 89.81 85 ALA A O 1
ATOM 697 N N . ALA A 1 86 ? 4.201 -6.310 -15.514 1.00 88.62 86 ALA A N 1
ATOM 698 C CA . ALA A 1 86 ? 3.417 -5.275 -16.189 1.00 88.62 86 ALA A CA 1
ATOM 699 C C . ALA A 1 86 ? 2.762 -4.311 -15.188 1.00 88.62 86 ALA A C 1
ATOM 701 O O . ALA A 1 86 ? 2.735 -3.107 -15.421 1.00 88.62 86 ALA A O 1
ATOM 702 N N . LEU A 1 87 ? 2.320 -4.829 -14.041 1.00 88.81 87 LEU A N 1
ATOM 703 C CA . LEU A 1 87 ? 1.791 -4.023 -12.947 1.00 88.81 87 LEU A CA 1
ATOM 704 C C . LEU A 1 87 ? 2.845 -3.058 -12.380 1.00 88.81 87 LEU A C 1
ATOM 706 O O . LEU A 1 87 ? 2.570 -1.872 -12.221 1.00 88.81 87 LEU A O 1
ATOM 710 N N . ILE A 1 88 ? 4.072 -3.535 -12.146 1.00 91.06 88 ILE A N 1
ATOM 711 C CA . ILE A 1 88 ? 5.185 -2.680 -11.704 1.00 91.06 88 ILE A CA 1
ATOM 712 C C . ILE A 1 88 ? 5.428 -1.555 -12.718 1.00 91.06 88 ILE A C 1
ATOM 714 O O . ILE A 1 88 ? 5.517 -0.396 -12.326 1.00 91.06 88 ILE A O 1
ATOM 718 N N . ILE A 1 89 ? 5.473 -1.881 -14.013 1.00 91.44 89 ILE A N 1
ATOM 719 C CA . ILE A 1 89 ? 5.668 -0.894 -15.087 1.00 91.44 89 ILE A CA 1
ATOM 720 C C . ILE A 1 89 ? 4.554 0.155 -15.077 1.00 91.44 89 ILE A C 1
ATOM 722 O O . ILE A 1 89 ? 4.848 1.345 -15.154 1.00 91.44 89 ILE A O 1
ATOM 726 N N . SER A 1 90 ? 3.290 -0.263 -14.934 1.00 89.69 90 SER A N 1
ATOM 727 C CA . SER A 1 90 ? 2.164 0.676 -14.871 1.00 89.69 90 SER A CA 1
ATOM 728 C C . SER A 1 90 ? 2.217 1.596 -13.652 1.00 89.69 90 SER A C 1
ATOM 730 O O . SER A 1 90 ? 1.881 2.769 -13.778 1.00 89.69 90 SER A O 1
ATOM 732 N N . LEU A 1 91 ? 2.683 1.101 -12.500 1.00 89.06 91 LEU A N 1
ATOM 733 C CA . LEU A 1 91 ? 2.821 1.912 -11.288 1.00 89.06 91 LEU A CA 1
ATOM 734 C C . LEU A 1 91 ? 3.908 2.978 -11.450 1.00 89.06 91 LEU A C 1
ATOM 736 O O . LEU A 1 91 ? 3.698 4.127 -11.079 1.00 89.06 91 LEU A O 1
ATOM 740 N N . PHE A 1 92 ? 5.038 2.630 -12.070 1.00 90.56 92 PHE A N 1
ATOM 741 C CA . PHE A 1 92 ? 6.071 3.617 -12.393 1.00 90.56 92 PHE A CA 1
ATOM 742 C C . PHE A 1 92 ? 5.606 4.621 -13.457 1.00 90.56 92 PHE A C 1
ATOM 744 O O . PHE A 1 92 ? 5.912 5.803 -13.345 1.00 90.56 92 PHE A O 1
ATOM 751 N N . SER A 1 93 ? 4.807 4.194 -14.442 1.00 89.62 93 SER A N 1
ATOM 752 C CA . SER A 1 93 ? 4.218 5.097 -15.444 1.00 89.62 93 SER A CA 1
ATOM 753 C C . SER A 1 93 ? 3.261 6.132 -14.851 1.00 89.62 93 SER A C 1
ATOM 755 O O . SER A 1 93 ? 3.107 7.201 -15.432 1.00 89.62 93 SER A O 1
ATOM 757 N N . GLN A 1 94 ? 2.615 5.826 -13.724 1.00 86.62 94 GLN A N 1
ATOM 758 C CA . GLN A 1 94 ? 1.736 6.770 -13.031 1.00 86.62 94 GLN A CA 1
ATOM 759 C C . GLN A 1 94 ? 2.521 7.867 -12.292 1.00 86.62 94 GLN A C 1
ATOM 761 O O . GLN A 1 94 ? 1.942 8.893 -11.968 1.00 86.62 94 GLN A O 1
ATOM 766 N N . GLY A 1 95 ? 3.831 7.701 -12.069 1.00 72.31 95 GLY A N 1
ATOM 767 C CA . GLY A 1 95 ? 4.734 8.774 -11.629 1.00 72.31 95 GLY A CA 1
ATOM 768 C C . GLY A 1 95 ? 4.599 9.231 -10.171 1.00 72.31 95 GLY A C 1
ATOM 769 O O . GLY A 1 95 ? 5.387 10.061 -9.728 1.00 72.31 95 GLY A O 1
ATOM 770 N N . GLU A 1 96 ? 3.655 8.688 -9.400 1.00 61.09 96 GLU A N 1
ATOM 771 C CA . GLU A 1 96 ? 3.338 9.194 -8.054 1.00 61.09 96 GLU A CA 1
ATOM 772 C C . GLU A 1 96 ? 3.975 8.403 -6.899 1.00 61.09 96 GLU A C 1
ATOM 774 O O . GLU A 1 96 ? 3.663 8.649 -5.736 1.00 61.09 96 GLU A O 1
ATOM 779 N N . SER A 1 97 ? 4.835 7.414 -7.162 1.00 72.88 97 SER A N 1
ATOM 780 C CA . SER A 1 97 ? 5.284 6.483 -6.113 1.00 72.88 97 SER A CA 1
ATOM 781 C C . SER A 1 97 ? 6.786 6.204 -6.123 1.00 72.88 97 SER A C 1
ATOM 783 O O . SER A 1 97 ? 7.364 5.846 -7.148 1.00 72.88 97 SER A O 1
ATOM 785 N N . ASP A 1 98 ? 7.408 6.313 -4.943 1.00 87.69 98 ASP A N 1
ATOM 786 C CA . ASP A 1 98 ? 8.793 5.896 -4.706 1.00 87.69 98 ASP A CA 1
ATOM 787 C C . ASP A 1 98 ? 8.931 4.376 -4.915 1.00 87.69 98 ASP A C 1
ATOM 789 O O . ASP A 1 98 ? 8.031 3.590 -4.594 1.00 87.69 98 ASP A O 1
ATOM 793 N N . ALA A 1 99 ? 10.088 3.928 -5.405 1.00 88.25 99 ALA A N 1
ATOM 794 C CA . ALA A 1 99 ? 10.363 2.521 -5.695 1.00 88.25 99 ALA A CA 1
ATOM 795 C C . ALA A 1 99 ? 10.172 1.620 -4.462 1.00 88.25 99 ALA A C 1
ATOM 797 O O . ALA A 1 99 ? 9.808 0.447 -4.586 1.00 88.25 99 ALA A O 1
ATOM 798 N N . LYS A 1 100 ? 10.394 2.162 -3.258 1.00 90.00 100 LYS A N 1
ATOM 799 C CA . LYS A 1 100 ? 10.144 1.467 -1.986 1.00 90.00 100 LYS A CA 1
ATOM 800 C C . LYS A 1 100 ? 8.661 1.227 -1.732 1.00 90.00 100 LYS A C 1
ATOM 802 O O . LYS A 1 100 ? 8.297 0.150 -1.259 1.00 90.00 100 LYS A O 1
ATOM 807 N N . ASP A 1 101 ? 7.822 2.206 -2.036 1.00 88.06 101 ASP A N 1
ATOM 808 C CA . ASP A 1 101 ? 6.384 2.101 -1.822 1.00 88.06 101 ASP A CA 1
ATOM 809 C C . ASP A 1 101 ? 5.752 1.180 -2.864 1.00 88.06 101 ASP A C 1
ATOM 811 O O . ASP A 1 101 ? 4.978 0.300 -2.489 1.00 88.06 101 ASP A O 1
ATOM 815 N N . ILE A 1 102 ? 6.205 1.251 -4.121 1.00 89.00 102 ILE A N 1
ATOM 816 C CA . ILE A 1 102 ? 5.828 0.290 -5.170 1.00 89.00 102 ILE A CA 1
ATOM 817 C C . ILE A 1 102 ? 6.228 -1.132 -4.761 1.00 89.00 102 ILE A C 1
ATOM 819 O O . ILE A 1 102 ? 5.421 -2.055 -4.855 1.00 89.00 102 ILE A O 1
ATOM 823 N N . ALA A 1 103 ? 7.446 -1.335 -4.247 1.00 89.44 103 ALA A N 1
ATOM 824 C CA . ALA A 1 103 ? 7.886 -2.650 -3.784 1.00 89.44 103 ALA A CA 1
ATOM 825 C C . ALA A 1 103 ? 6.953 -3.215 -2.704 1.00 89.44 103 ALA A C 1
ATOM 827 O O . ALA A 1 103 ? 6.465 -4.339 -2.839 1.00 89.44 103 ALA A O 1
ATOM 828 N N . ARG A 1 104 ? 6.615 -2.410 -1.691 1.00 85.88 104 ARG A N 1
ATOM 829 C CA . ARG A 1 104 ? 5.671 -2.804 -0.637 1.00 85.88 104 ARG A CA 1
ATOM 830 C C . ARG A 1 104 ? 4.273 -3.064 -1.189 1.00 85.88 104 ARG A C 1
ATOM 832 O O . ARG A 1 104 ? 3.639 -4.037 -0.780 1.00 85.88 104 ARG A O 1
ATOM 839 N N . GLN A 1 105 ? 3.799 -2.241 -2.119 1.00 83.75 105 GLN A N 1
ATOM 840 C CA . GLN A 1 105 ? 2.483 -2.380 -2.739 1.00 83.75 105 GLN A CA 1
ATOM 841 C C . GLN A 1 105 ? 2.367 -3.702 -3.508 1.00 83.75 105 GLN A C 1
ATOM 843 O O . GLN A 1 105 ? 1.403 -4.438 -3.320 1.00 83.75 105 GLN A O 1
ATOM 848 N N . VAL A 1 106 ? 3.391 -4.068 -4.282 1.00 84.81 106 VAL A N 1
ATOM 849 C CA . VAL A 1 106 ? 3.430 -5.313 -5.075 1.00 84.81 106 VAL A CA 1
ATOM 850 C C . VAL A 1 106 ? 3.788 -6.555 -4.234 1.00 84.81 106 VAL A C 1
ATOM 852 O O . VAL A 1 106 ? 3.620 -7.695 -4.681 1.00 84.81 106 VAL A O 1
ATOM 855 N N . GLY A 1 107 ? 4.229 -6.352 -2.988 1.00 83.00 107 GLY A N 1
ATOM 856 C CA . GLY A 1 107 ? 4.492 -7.415 -2.013 1.00 83.00 107 GLY A CA 1
ATOM 857 C C . GLY A 1 107 ? 5.929 -7.931 -2.002 1.00 83.00 107 GLY A C 1
ATOM 858 O O . GLY A 1 107 ? 6.141 -9.092 -1.677 1.00 83.00 107 GLY A O 1
ATOM 859 N N . PHE A 1 108 ? 6.890 -7.094 -2.380 1.00 86.38 108 PHE A N 1
ATOM 860 C CA . PHE A 1 108 ? 8.311 -7.336 -2.144 1.00 86.38 108 PHE A CA 1
ATOM 861 C C . PHE A 1 108 ? 8.730 -6.755 -0.796 1.00 86.38 108 PHE A C 1
ATOM 863 O O . PHE A 1 108 ? 8.219 -5.712 -0.374 1.00 86.38 108 PHE A O 1
ATOM 870 N N . ASP A 1 109 ? 9.709 -7.389 -0.156 1.00 84.75 109 ASP A N 1
ATOM 871 C CA . ASP A 1 109 ? 10.240 -6.918 1.122 1.00 84.75 109 ASP A CA 1
ATOM 872 C C . ASP A 1 109 ? 11.086 -5.654 0.929 1.00 84.75 109 ASP A C 1
ATOM 874 O O . ASP A 1 109 ? 11.113 -4.756 1.772 1.00 84.75 109 ASP A O 1
ATOM 878 N N . THR A 1 110 ? 11.803 -5.565 -0.196 1.00 91.25 110 THR A N 1
ATOM 879 C CA . THR A 1 110 ? 12.704 -4.447 -0.507 1.00 91.25 110 THR A CA 1
ATOM 880 C C . THR A 1 110 ? 12.685 -4.112 -2.000 1.00 91.25 110 THR A C 1
ATOM 882 O O . THR A 1 110 ? 12.554 -4.989 -2.850 1.00 91.25 110 THR A O 1
ATOM 885 N N . HIS A 1 111 ? 12.893 -2.838 -2.350 1.00 91.06 111 HIS A N 1
ATOM 886 C CA . HIS A 1 111 ? 13.041 -2.389 -3.744 1.00 91.06 111 HIS A CA 1
ATOM 887 C C . HIS A 1 111 ? 14.159 -3.127 -4.514 1.00 91.06 111 HIS A C 1
ATOM 889 O O . HIS A 1 111 ? 14.029 -3.365 -5.711 1.00 91.06 111 HIS A O 1
ATOM 895 N N . THR A 1 112 ? 15.217 -3.574 -3.831 1.00 93.56 112 THR A N 1
ATOM 896 C CA . THR A 1 112 ? 16.277 -4.430 -4.393 1.00 93.56 112 THR A CA 1
ATOM 897 C C . THR A 1 112 ? 15.752 -5.787 -4.861 1.00 93.56 112 THR A C 1
ATOM 899 O O . THR A 1 112 ? 16.178 -6.307 -5.895 1.00 93.56 112 THR A O 1
ATOM 902 N N . GLU A 1 113 ? 14.813 -6.367 -4.114 1.00 93.62 113 GLU A N 1
ATOM 903 C CA . GLU A 1 113 ? 14.164 -7.623 -4.479 1.00 93.62 113 GLU A CA 1
ATOM 904 C C . GLU A 1 113 ? 13.272 -7.425 -5.712 1.00 93.62 113 GLU A C 1
ATOM 906 O O . GLU A 1 113 ? 13.333 -8.225 -6.647 1.00 93.62 113 GLU A O 1
ATOM 911 N N . LEU A 1 114 ? 12.533 -6.310 -5.765 1.00 93.81 114 LEU A N 1
ATOM 912 C CA . LEU A 1 114 ? 11.759 -5.901 -6.941 1.00 93.81 114 LEU A CA 1
ATOM 913 C C . LEU A 1 114 ? 12.658 -5.756 -8.177 1.00 93.81 114 LEU A C 1
ATOM 915 O O . LEU A 1 114 ? 12.350 -6.321 -9.227 1.00 93.81 114 LEU A O 1
ATOM 919 N N . ALA A 1 115 ? 13.794 -5.064 -8.059 1.00 93.50 115 ALA A N 1
ATOM 920 C CA . ALA A 1 115 ? 14.740 -4.893 -9.162 1.00 93.50 115 ALA A CA 1
ATOM 921 C C . ALA A 1 115 ? 15.318 -6.241 -9.628 1.00 93.50 115 ALA A C 1
ATOM 923 O O . ALA A 1 115 ? 15.382 -6.527 -10.824 1.00 93.50 115 ALA A O 1
ATOM 924 N N . SER A 1 116 ? 15.667 -7.118 -8.681 1.00 94.62 116 SER A N 1
ATOM 925 C CA . SER A 1 116 ? 16.148 -8.476 -8.967 1.00 94.62 116 SER A CA 1
ATOM 926 C C . SER A 1 116 ? 15.082 -9.322 -9.668 1.00 94.62 116 SER A C 1
ATOM 928 O O . SER A 1 116 ? 15.379 -10.089 -10.586 1.00 94.62 116 SER A O 1
ATOM 930 N N . TYR A 1 117 ? 13.819 -9.177 -9.263 1.00 94.50 117 TYR A N 1
ATOM 931 C CA . TYR A 1 117 ? 12.681 -9.808 -9.918 1.00 94.50 117 TYR A CA 1
ATOM 932 C C . TYR A 1 117 ? 12.511 -9.318 -11.362 1.00 94.50 117 TYR A C 1
ATOM 934 O O . TYR A 1 117 ? 12.415 -10.153 -12.264 1.00 94.50 117 TYR A O 1
ATOM 942 N N . MET A 1 118 ? 12.534 -8.003 -11.595 1.00 93.88 118 MET A N 1
ATOM 943 C CA . MET A 1 118 ? 12.402 -7.415 -12.934 1.00 93.88 118 MET A CA 1
ATOM 944 C C . MET A 1 118 ? 13.547 -7.851 -13.853 1.00 93.88 118 MET A C 1
ATOM 946 O O . MET A 1 118 ? 13.293 -8.317 -14.964 1.00 93.88 118 MET A O 1
ATOM 950 N N . LYS A 1 119 ? 14.785 -7.867 -13.346 1.00 93.12 119 LYS A N 1
ATOM 951 C CA . LYS A 1 119 ? 15.955 -8.371 -14.078 1.00 93.12 119 LYS A CA 1
ATOM 952 C C . LYS A 1 119 ? 15.803 -9.834 -14.497 1.00 93.12 119 LYS A C 1
ATOM 954 O O . LYS A 1 119 ? 16.054 -10.173 -15.650 1.00 93.12 119 LYS A O 1
ATOM 959 N N . ARG A 1 120 ? 15.319 -10.712 -13.605 1.00 91.12 120 ARG A N 1
ATOM 960 C CA . ARG A 1 120 ? 15.014 -12.122 -13.946 1.00 91.12 120 ARG A CA 1
ATOM 961 C C . ARG A 1 120 ? 13.912 -12.259 -14.996 1.00 91.12 120 ARG A C 1
ATOM 963 O O . ARG A 1 120 ? 13.877 -13.254 -15.712 1.00 91.12 120 ARG A O 1
ATOM 970 N N . LYS A 1 121 ? 13.003 -11.287 -15.073 1.00 91.19 121 LYS A N 1
ATOM 971 C CA . LYS A 1 121 ? 11.933 -11.231 -16.076 1.00 91.19 121 LYS A CA 1
ATOM 972 C C . LYS A 1 121 ? 12.376 -10.600 -17.401 1.00 91.19 121 LYS A C 1
ATOM 974 O O . LYS A 1 121 ? 11.553 -10.530 -18.310 1.00 91.19 121 LYS A O 1
ATOM 979 N N . GLY A 1 122 ? 13.645 -10.202 -17.525 1.00 91.69 122 GLY A N 1
ATOM 980 C CA . GLY A 1 122 ? 14.192 -9.579 -18.730 1.00 91.69 122 GLY A CA 1
ATOM 981 C C . GLY A 1 122 ? 13.821 -8.105 -18.855 1.00 91.69 122 GLY A C 1
ATOM 982 O O . GLY A 1 122 ? 13.616 -7.627 -19.964 1.00 91.69 122 GLY A O 1
ATOM 983 N N . TYR A 1 123 ? 13.674 -7.411 -17.727 1.00 93.81 123 TYR A N 1
ATOM 984 C CA . TYR A 1 123 ? 13.461 -5.972 -17.686 1.00 93.81 123 TYR A CA 1
ATOM 985 C C . TYR A 1 123 ? 14.634 -5.265 -17.010 1.00 93.81 123 TYR A C 1
ATOM 987 O O . TYR A 1 123 ? 15.148 -5.734 -15.992 1.00 93.81 123 TYR A O 1
ATOM 995 N N . GLU A 1 124 ? 15.005 -4.106 -17.538 1.00 93.75 124 GLU A N 1
ATOM 996 C CA . GLU A 1 124 ? 16.076 -3.255 -17.029 1.00 93.75 124 GLU A CA 1
ATOM 997 C C . GLU A 1 124 ? 15.562 -1.840 -16.771 1.00 93.75 124 GLU A C 1
ATOM 999 O O . GLU A 1 124 ? 14.647 -1.376 -17.446 1.00 93.75 124 GLU A O 1
ATOM 1004 N N . TRP A 1 125 ? 16.105 -1.183 -15.748 1.00 93.00 125 TRP A N 1
ATOM 1005 C CA . TRP A 1 125 ? 15.703 0.166 -15.369 1.00 93.00 125 TRP A CA 1
ATOM 1006 C C . TRP A 1 125 ? 16.334 1.203 -16.301 1.00 93.00 125 TRP A C 1
ATOM 1008 O O . TRP A 1 125 ? 17.557 1.261 -16.418 1.00 93.00 125 TRP A O 1
ATOM 1018 N N . ASP A 1 126 ? 15.504 2.043 -16.915 1.00 92.44 126 ASP A N 1
ATOM 1019 C CA . ASP A 1 126 ? 15.929 3.193 -17.706 1.00 92.44 126 ASP A CA 1
ATOM 1020 C C . ASP A 1 126 ? 15.781 4.471 -16.869 1.00 92.44 126 ASP A C 1
ATOM 1022 O O . ASP A 1 126 ? 14.670 4.926 -16.579 1.00 92.44 126 ASP A O 1
ATOM 1026 N N . SER A 1 127 ? 16.913 5.063 -16.483 1.00 89.81 127 SER A N 1
ATOM 1027 C CA . SER A 1 127 ? 16.955 6.297 -15.692 1.00 89.81 127 SER A CA 1
ATOM 1028 C C . SER A 1 127 ? 16.386 7.513 -16.425 1.00 89.81 127 SER A C 1
ATOM 1030 O O . SER A 1 127 ? 15.947 8.447 -15.762 1.00 89.81 127 SER A O 1
ATOM 1032 N N . LEU A 1 128 ? 16.384 7.522 -17.763 1.00 88.50 128 LEU A N 1
ATOM 1033 C CA . LEU A 1 128 ? 15.835 8.629 -18.552 1.00 88.50 128 LEU A CA 1
ATOM 1034 C C . LEU A 1 128 ? 14.309 8.591 -18.566 1.00 88.50 128 LEU A C 1
ATOM 1036 O O . LEU A 1 128 ? 13.659 9.628 -18.471 1.00 88.50 128 LEU A O 1
ATOM 1040 N N . LYS A 1 129 ? 13.739 7.388 -18.669 1.00 87.00 129 LYS A N 1
ATOM 1041 C CA . LYS A 1 129 ? 12.283 7.179 -18.670 1.00 87.00 129 LYS A CA 1
ATOM 1042 C C . LYS A 1 129 ? 11.695 7.042 -17.270 1.00 87.00 129 LYS A C 1
ATOM 1044 O O . LYS A 1 129 ? 10.480 7.127 -17.122 1.00 87.00 129 LYS A O 1
ATOM 1049 N N . GLY A 1 130 ? 12.531 6.776 -16.266 1.00 91.00 130 GLY A N 1
ATOM 1050 C CA . GLY A 1 130 ? 12.080 6.457 -14.913 1.00 91.00 130 GLY A CA 1
ATOM 1051 C C . GLY A 1 130 ? 11.217 5.193 -14.870 1.00 91.00 130 GLY A C 1
ATOM 1052 O O . GLY A 1 130 ? 10.271 5.123 -14.089 1.00 91.00 130 GLY A O 1
ATOM 1053 N N . ASN A 1 131 ? 11.484 4.217 -15.745 1.00 93.56 131 ASN A N 1
ATOM 1054 C CA . ASN A 1 131 ? 10.699 2.985 -15.826 1.00 93.56 131 ASN A CA 1
ATOM 1055 C C . ASN A 1 131 ? 11.520 1.814 -16.387 1.00 93.56 131 ASN A C 1
ATOM 1057 O O . ASN A 1 131 ? 12.631 1.979 -16.887 1.00 93.56 131 ASN A O 1
ATOM 1061 N N . TYR A 1 132 ? 10.958 0.613 -16.313 1.00 92.62 132 TYR A N 1
ATOM 1062 C CA . TYR A 1 132 ? 11.552 -0.614 -16.809 1.00 92.62 132 TYR A CA 1
ATOM 1063 C C . TYR A 1 132 ? 11.281 -0.835 -18.302 1.00 92.62 132 TYR A C 1
ATOM 1065 O O . TYR A 1 132 ? 10.135 -0.813 -18.753 1.00 92.62 132 TYR A O 1
ATOM 1073 N N . ILE A 1 133 ? 12.336 -1.142 -19.053 1.00 92.25 133 ILE A N 1
ATOM 1074 C CA . ILE A 1 133 ? 12.293 -1.520 -20.469 1.00 92.25 133 ILE A CA 1
ATOM 1075 C C . ILE A 1 133 ? 12.618 -3.006 -20.636 1.00 92.25 133 ILE A C 1
ATOM 1077 O O . ILE A 1 133 ? 13.387 -3.574 -19.864 1.00 92.25 133 ILE A O 1
ATOM 1081 N N . LYS A 1 134 ? 12.007 -3.662 -21.626 1.00 91.25 134 LYS A N 1
ATOM 1082 C CA . LYS A 1 134 ? 12.233 -5.087 -21.895 1.00 91.25 134 LYS A CA 1
ATOM 1083 C C . LYS A 1 134 ? 13.545 -5.266 -22.658 1.00 91.25 134 LYS A C 1
ATOM 1085 O O . LYS A 1 134 ? 13.678 -4.764 -23.771 1.00 91.25 134 LYS A O 1
ATOM 1090 N N . THR A 1 135 ? 14.483 -6.012 -22.091 1.00 86.06 135 THR A N 1
ATOM 1091 C CA . THR A 1 135 ? 15.728 -6.387 -22.759 1.00 86.06 135 THR A CA 1
ATOM 1092 C C . THR A 1 135 ? 15.413 -7.518 -23.739 1.00 86.06 135 THR A C 1
ATOM 1094 O O . THR A 1 135 ? 15.215 -8.671 -23.346 1.00 86.06 135 THR A O 1
ATOM 1097 N N . SER A 1 136 ? 15.286 -7.194 -25.027 1.00 70.50 136 SER A N 1
ATOM 1098 C CA . SER A 1 136 ? 15.272 -8.196 -26.099 1.00 70.50 136 SER A CA 1
ATOM 1099 C C . SER A 1 136 ? 16.565 -9.007 -25.999 1.00 70.50 136 SER A C 1
ATOM 1101 O O . SER A 1 136 ? 17.631 -8.430 -25.818 1.00 70.50 136 SER A O 1
ATOM 1103 N N . GLY A 1 137 ? 16.460 -10.335 -26.005 1.00 58.84 137 GLY A N 1
ATOM 1104 C CA . GLY A 1 137 ? 17.513 -11.251 -25.567 1.00 58.84 137 GLY A CA 1
ATOM 1105 C C . GLY A 1 137 ? 18.734 -11.372 -26.479 1.00 58.84 137 GLY A C 1
ATOM 1106 O O . GLY A 1 137 ? 19.060 -12.489 -26.857 1.00 58.84 137 GLY A O 1
ATOM 1107 N N . ASP A 1 138 ? 19.447 -10.278 -26.733 1.00 48.34 138 ASP A N 1
ATOM 1108 C CA . ASP A 1 138 ? 20.857 -10.317 -27.105 1.00 48.34 138 ASP A CA 1
ATOM 1109 C C . ASP A 1 138 ? 21.685 -9.838 -25.916 1.00 48.34 138 ASP A C 1
ATOM 1111 O O . ASP A 1 138 ? 21.703 -8.668 -25.535 1.00 48.34 138 ASP A O 1
ATOM 1115 N N . LYS A 1 139 ? 22.354 -10.796 -25.270 1.00 52.69 139 LYS A N 1
ATOM 1116 C CA . LYS A 1 139 ? 23.361 -10.520 -24.249 1.00 52.69 139 LYS A CA 1
ATOM 1117 C C . LYS A 1 139 ? 24.448 -9.637 -24.858 1.00 52.69 139 LYS A C 1
ATOM 1119 O O . LYS A 1 139 ? 25.323 -10.151 -25.546 1.00 52.69 139 LYS A O 1
ATOM 1124 N N . ILE A 1 140 ? 24.485 -8.364 -24.487 1.00 41.16 140 ILE A N 1
ATOM 1125 C CA . ILE A 1 140 ? 25.723 -7.590 -24.526 1.0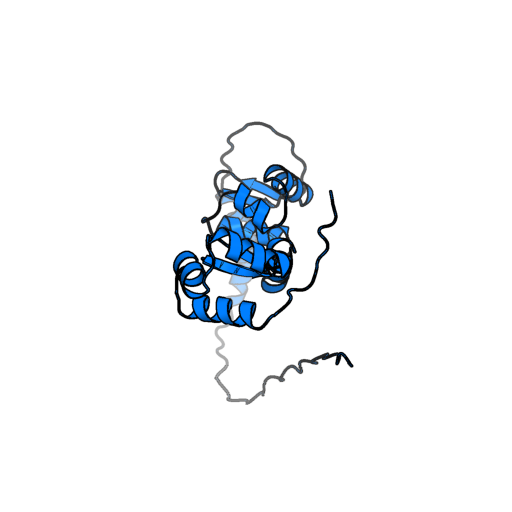0 41.16 140 ILE A CA 1
ATOM 1126 C C . ILE A 1 140 ? 25.910 -6.954 -23.155 1.00 41.16 140 ILE A C 1
ATOM 1128 O O . ILE A 1 140 ? 25.312 -5.945 -22.800 1.00 41.16 140 ILE A O 1
ATOM 1132 N N . GLN A 1 141 ? 26.757 -7.600 -22.358 1.00 45.91 141 GLN A N 1
ATOM 1133 C CA . GLN A 1 141 ? 27.492 -6.921 -21.303 1.00 45.91 141 GLN A CA 1
ATOM 1134 C C . GLN A 1 141 ? 28.304 -5.816 -21.975 1.00 45.91 141 GLN A C 1
ATOM 1136 O O . GLN A 1 141 ? 29.260 -6.181 -22.642 1.00 45.91 141 GLN A O 1
ATOM 1141 N N . GLN A 1 142 ? 27.982 -4.531 -21.799 1.00 41.34 142 GLN A N 1
ATOM 1142 C CA . GLN A 1 142 ? 28.999 -3.473 -21.775 1.00 41.34 142 GLN A CA 1
ATOM 1143 C C . GLN A 1 142 ? 28.586 -2.332 -20.842 1.00 41.34 142 GLN A C 1
ATOM 1145 O O . GLN A 1 142 ? 27.576 -1.658 -21.009 1.00 41.34 142 GLN A O 1
ATOM 1150 N N . SER A 1 143 ? 29.430 -2.153 -19.834 1.00 41.00 143 SER A N 1
ATOM 1151 C CA . SER A 1 143 ? 29.694 -0.907 -19.132 1.00 41.00 143 SER A CA 1
ATOM 1152 C C . SER A 1 143 ? 29.909 0.265 -20.095 1.00 41.00 143 SER A C 1
ATOM 1154 O O . SER A 1 143 ? 30.695 0.129 -21.023 1.00 41.00 143 SER A O 1
ATOM 1156 N N . GLY A 1 144 ? 29.310 1.417 -19.780 1.00 40.19 144 GLY A N 1
ATOM 1157 C CA . GLY A 1 144 ? 29.818 2.754 -20.110 1.00 40.19 144 GLY A CA 1
ATOM 1158 C C . GLY A 1 144 ? 30.026 3.085 -21.590 1.00 40.19 144 GLY A C 1
ATOM 1159 O O . GLY A 1 144 ? 31.076 2.804 -22.154 1.00 40.19 144 GLY A O 1
ATOM 1160 N N . GLY A 1 145 ? 29.088 3.830 -22.172 1.00 31.19 145 GLY A N 1
ATOM 1161 C CA . GLY A 1 145 ? 29.315 4.519 -23.439 1.00 31.19 145 GLY A CA 1
ATOM 1162 C C . GLY A 1 145 ? 28.050 5.182 -23.958 1.00 31.19 145 GLY A C 1
ATOM 1163 O O . GLY A 1 145 ? 27.136 4.503 -24.412 1.00 31.19 145 GLY A O 1
ATOM 1164 N N . HIS A 1 146 ? 27.999 6.512 -23.889 1.00 43.66 146 HIS A N 1
ATOM 1165 C CA . HIS A 1 146 ? 27.063 7.317 -24.670 1.00 43.66 146 HIS A CA 1
ATOM 1166 C C . HIS A 1 146 ? 27.212 6.950 -26.155 1.00 43.66 146 HIS A C 1
ATOM 1168 O O . HIS A 1 146 ? 28.254 7.217 -26.748 1.00 43.66 146 HIS A O 1
ATOM 1174 N N . ALA A 1 147 ? 26.168 6.383 -26.755 1.00 35.81 147 ALA A N 1
ATOM 1175 C CA . ALA A 1 147 ? 26.047 6.253 -28.199 1.00 35.81 147 ALA A CA 1
ATOM 1176 C C . ALA A 1 147 ? 24.667 6.769 -28.617 1.00 35.81 147 ALA A C 1
ATOM 1178 O O . ALA A 1 147 ? 23.639 6.137 -28.385 1.00 35.81 147 ALA A O 1
ATOM 1179 N N . HIS A 1 148 ? 24.674 7.964 -29.203 1.00 47.28 148 HIS A N 1
ATOM 1180 C CA . HIS A 1 148 ? 23.604 8.476 -30.044 1.00 47.28 148 HIS A CA 1
ATOM 1181 C C . HIS A 1 148 ? 23.439 7.504 -31.217 1.00 47.28 148 HIS A C 1
ATOM 1183 O O . HIS A 1 148 ? 24.370 7.323 -31.999 1.00 47.28 148 HIS A O 1
ATOM 1189 N N . LEU A 1 149 ? 22.276 6.862 -31.320 1.00 40.25 149 LEU A N 1
ATOM 1190 C CA . LEU A 1 149 ? 21.905 6.071 -32.488 1.00 40.25 149 LEU A CA 1
ATOM 1191 C C . LEU A 1 149 ? 20.777 6.796 -33.216 1.00 40.25 149 LEU A C 1
ATOM 1193 O O . LEU A 1 149 ? 19.739 7.096 -32.634 1.00 40.25 149 LEU A O 1
ATOM 1197 N N . ASP A 1 150 ? 21.063 7.141 -34.467 1.00 48.25 150 ASP A N 1
ATOM 1198 C CA . ASP A 1 150 ? 20.183 7.787 -35.434 1.00 48.25 150 ASP A CA 1
ATOM 1199 C C . ASP A 1 150 ? 18.854 7.030 -35.597 1.00 48.25 150 ASP A C 1
ATOM 1201 O O . ASP A 1 150 ? 18.806 5.922 -36.137 1.00 48.25 150 ASP A O 1
ATOM 1205 N N . GLU A 1 151 ? 17.748 7.665 -35.202 1.00 55.09 151 GLU A N 1
ATOM 1206 C CA . GLU A 1 151 ? 16.376 7.176 -35.425 1.00 55.09 151 GLU A CA 1
ATOM 1207 C C . GLU A 1 151 ? 15.985 7.158 -36.920 1.00 55.09 151 GLU A C 1
ATOM 1209 O O . GLU A 1 151 ? 15.004 6.527 -37.321 1.00 55.09 151 GLU A O 1
ATOM 1214 N N . ASN A 1 152 ? 16.793 7.789 -37.776 1.00 57.81 152 ASN A N 1
ATOM 1215 C CA . ASN A 1 152 ? 16.507 7.987 -39.196 1.00 57.81 152 ASN A CA 1
ATOM 1216 C C . ASN A 1 152 ? 16.697 6.725 -40.056 1.00 57.81 152 ASN A C 1
ATOM 1218 O O . ASN A 1 152 ? 16.074 6.601 -41.110 1.00 57.81 152 ASN A O 1
ATOM 1222 N N . ALA A 1 153 ? 17.509 5.759 -39.614 1.00 54.50 153 ALA A N 1
ATOM 1223 C CA . ALA A 1 153 ? 17.763 4.541 -40.388 1.00 54.50 153 ALA A CA 1
ATOM 1224 C C . ALA A 1 153 ? 16.602 3.533 -40.300 1.00 54.50 153 ALA A C 1
ATOM 1226 O O . ALA A 1 153 ? 16.285 2.858 -41.276 1.00 54.50 153 ALA A O 1
ATOM 1227 N N . SER A 1 154 ? 15.928 3.454 -39.149 1.00 60.06 154 SER A N 1
ATOM 1228 C CA . SER A 1 154 ? 14.884 2.446 -38.904 1.00 60.06 154 SER A CA 1
ATOM 1229 C C . SER A 1 154 ? 13.570 2.763 -39.637 1.00 60.06 154 SER A C 1
ATOM 1231 O O . SER A 1 154 ? 12.885 1.863 -40.126 1.00 60.06 154 SER A O 1
ATOM 1233 N N . MET A 1 155 ? 13.240 4.051 -39.802 1.00 57.78 155 MET A N 1
ATOM 1234 C CA . MET A 1 155 ? 12.060 4.473 -40.568 1.00 57.78 155 MET A CA 1
ATOM 1235 C C . MET A 1 155 ? 12.236 4.291 -42.082 1.00 57.78 155 MET A C 1
ATOM 1237 O O . MET A 1 1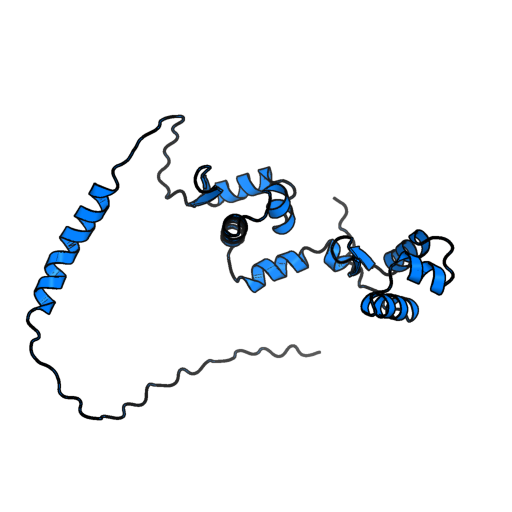55 ? 11.276 3.925 -42.757 1.00 57.78 155 MET A O 1
ATOM 1241 N N . ALA A 1 156 ? 13.448 4.483 -42.617 1.00 60.94 156 ALA A N 1
ATOM 1242 C CA . ALA A 1 156 ? 13.720 4.335 -44.049 1.00 60.94 156 ALA A CA 1
ATOM 1243 C C . ALA A 1 156 ? 13.519 2.887 -44.535 1.00 60.94 156 ALA A C 1
ATOM 1245 O O . ALA A 1 156 ? 12.886 2.665 -45.566 1.00 60.94 156 ALA A O 1
ATOM 1246 N N . VAL A 1 157 ? 13.962 1.904 -43.743 1.00 65.94 157 VAL A N 1
ATOM 1247 C CA . VAL A 1 157 ? 13.811 0.473 -44.067 1.00 65.94 157 VAL A CA 1
ATOM 1248 C C . VAL A 1 157 ? 12.349 0.019 -43.975 1.00 65.94 157 VAL A C 1
ATOM 1250 O O . VAL A 1 157 ? 11.904 -0.825 -44.753 1.00 65.94 157 VAL A O 1
ATOM 1253 N N . MET A 1 158 ? 11.557 0.596 -43.062 1.00 63.97 158 MET A N 1
ATOM 1254 C CA . MET A 1 158 ? 10.111 0.348 -43.044 1.00 63.97 158 MET A CA 1
ATOM 1255 C C . MET A 1 158 ? 9.397 1.000 -44.234 1.00 63.97 158 MET A C 1
ATOM 1257 O O . MET A 1 158 ? 8.507 0.378 -44.810 1.00 63.97 158 MET A O 1
ATOM 1261 N N . LEU A 1 159 ? 9.795 2.208 -44.644 1.00 66.19 159 LEU A N 1
ATOM 1262 C CA . LEU A 1 159 ? 9.185 2.909 -45.778 1.00 66.19 159 LEU A CA 1
ATOM 1263 C C . LEU A 1 159 ? 9.439 2.208 -47.120 1.00 66.19 159 LEU A C 1
ATOM 1265 O O . LEU A 1 159 ? 8.504 2.099 -47.912 1.00 66.19 159 LEU A O 1
ATOM 1269 N N . GLU A 1 160 ? 10.635 1.663 -47.36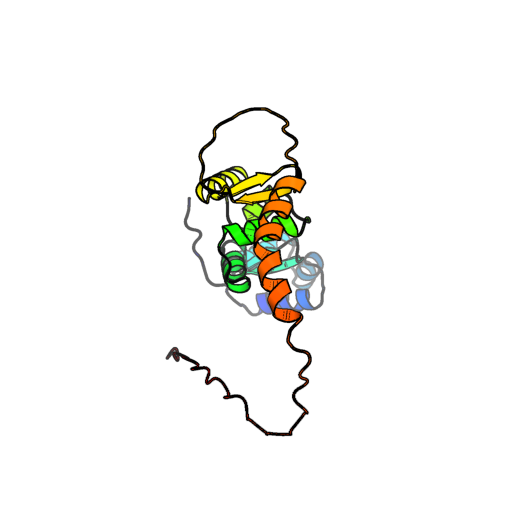3 1.00 67.38 160 GLU A N 1
ATOM 1270 C CA . GLU A 1 160 ? 10.936 0.909 -48.596 1.00 67.38 160 GLU A CA 1
ATOM 1271 C C . GLU A 1 160 ? 9.999 -0.289 -48.808 1.00 67.38 160 GLU A C 1
ATOM 1273 O O . GLU A 1 160 ? 9.566 -0.555 -49.931 1.00 67.38 160 GLU A O 1
ATOM 1278 N N . ASN A 1 161 ? 9.600 -0.956 -47.723 1.00 69.50 161 ASN A N 1
ATOM 1279 C CA . ASN A 1 161 ? 8.688 -2.098 -47.780 1.00 69.50 161 ASN A CA 1
ATOM 1280 C C . ASN A 1 161 ? 7.213 -1.697 -47.976 1.00 69.50 161 ASN A C 1
ATOM 1282 O O . ASN A 1 161 ? 6.410 -2.512 -48.431 1.00 69.50 161 ASN A O 1
ATOM 1286 N N . ILE A 1 162 ? 6.838 -0.453 -47.655 1.00 70.25 162 ILE A N 1
ATOM 1287 C CA . ILE A 1 162 ? 5.447 0.035 -47.712 1.00 70.25 162 ILE A CA 1
ATOM 1288 C C . ILE A 1 162 ? 5.123 0.689 -49.068 1.00 70.25 162 ILE A C 1
ATOM 1290 O O . ILE A 1 162 ? 3.985 0.615 -49.535 1.00 70.25 162 ILE A O 1
ATOM 1294 N N . LEU A 1 163 ? 6.108 1.277 -49.752 1.00 68.38 163 LEU A N 1
ATOM 1295 C CA . LEU A 1 163 ? 5.929 1.914 -51.065 1.00 68.38 163 LEU A CA 1
ATOM 1296 C C . LEU A 1 163 ? 5.260 1.035 -52.148 1.00 68.38 163 LEU A C 1
ATOM 1298 O O . LEU A 1 163 ? 4.376 1.549 -52.843 1.00 68.38 163 LEU A O 1
ATOM 1302 N N . PRO A 1 164 ? 5.582 -0.266 -52.312 1.00 70.06 164 PRO A N 1
ATOM 1303 C CA . PRO A 1 164 ? 4.888 -1.097 -53.298 1.00 70.06 164 PRO A CA 1
ATOM 1304 C C . PRO A 1 164 ? 3.405 -1.337 -52.962 1.00 70.06 164 PRO A C 1
ATOM 1306 O O . PRO A 1 164 ? 2.615 -1.555 -53.879 1.00 70.06 164 PRO A O 1
ATOM 1309 N N . LEU A 1 165 ? 2.994 -1.244 -51.688 1.00 64.12 165 LEU A N 1
ATOM 1310 C CA . LEU A 1 165 ? 1.588 -1.395 -51.281 1.00 64.12 165 LEU A CA 1
ATOM 1311 C C . LEU A 1 165 ? 0.740 -0.176 -51.667 1.00 64.12 165 LEU A C 1
ATOM 1313 O O . LEU A 1 165 ? -0.412 -0.334 -52.068 1.00 64.12 165 LEU A O 1
ATOM 1317 N N . LEU A 1 166 ? 1.310 1.030 -51.617 1.00 67.31 166 LEU A N 1
ATOM 1318 C CA . LEU A 1 166 ? 0.606 2.266 -51.985 1.00 67.31 166 LEU A CA 1
ATOM 1319 C C . LEU A 1 166 ? 0.331 2.360 -53.492 1.00 67.31 166 LEU A C 1
ATOM 1321 O O . LEU A 1 166 ? -0.701 2.890 -53.904 1.00 67.31 166 LEU A O 1
ATOM 1325 N N . LYS A 1 167 ? 1.204 1.779 -54.322 1.00 65.31 167 LYS A N 1
ATOM 1326 C CA . LYS A 1 167 ? 1.042 1.762 -55.784 1.00 65.31 167 LYS A CA 1
ATOM 1327 C C . LYS A 1 167 ? -0.185 0.959 -56.242 1.00 65.31 167 LYS A C 1
ATOM 1329 O O . LYS A 1 167 ? -0.726 1.224 -57.311 1.00 65.31 167 LYS A O 1
ATOM 1334 N N . ASN A 1 168 ? -0.654 0.023 -55.415 1.00 61.16 168 ASN A N 1
ATOM 1335 C CA . ASN A 1 168 ? -1.839 -0.790 -55.693 1.00 61.16 168 ASN A CA 1
ATOM 1336 C C . ASN A 1 168 ? -3.162 -0.099 -55.318 1.00 61.16 168 ASN A C 1
ATOM 1338 O O . ASN A 1 168 ? -4.215 -0.570 -55.734 1.00 61.16 168 ASN A O 1
ATOM 1342 N N . LEU A 1 169 ? -3.128 1.018 -54.579 1.00 56.94 169 LEU A N 1
ATOM 1343 C CA . LEU A 1 169 ? -4.330 1.756 -54.160 1.00 56.94 169 LEU A CA 1
ATOM 1344 C C . LEU A 1 169 ? -4.731 2.878 -55.131 1.00 56.94 169 LEU A C 1
ATOM 1346 O O . LEU A 1 169 ? -5.884 3.300 -55.129 1.00 56.94 169 LEU A O 1
ATOM 1350 N N . GLN A 1 170 ? -3.820 3.339 -55.994 1.00 56.75 170 GLN A N 1
ATOM 1351 C CA . GLN A 1 170 ? -4.120 4.372 -56.998 1.00 56.75 170 GLN A CA 1
ATOM 1352 C C . GLN A 1 170 ? -4.899 3.854 -58.222 1.00 56.75 170 GLN A C 1
ATOM 1354 O O . GLN A 1 170 ? -5.288 4.652 -59.063 1.00 56.75 170 GLN A O 1
ATOM 1359 N N . ASN A 1 171 ? -5.157 2.544 -58.326 1.00 57.75 171 ASN A N 1
ATOM 1360 C CA . ASN A 1 171 ? -5.879 1.947 -59.460 1.00 57.75 171 ASN A CA 1
ATOM 1361 C C . ASN A 1 171 ? -7.366 1.658 -59.175 1.00 57.75 171 ASN A C 1
ATOM 1363 O O . ASN A 1 171 ? -8.032 1.022 -59.989 1.00 57.75 171 ASN A O 1
ATOM 1367 N N . THR A 1 172 ? -7.905 2.112 -58.043 1.00 50.78 172 THR A N 1
ATOM 1368 C CA . THR A 1 172 ? -9.313 1.908 -57.656 1.00 50.78 172 THR A CA 1
ATOM 1369 C C . THR A 1 172 ? -10.113 3.211 -57.695 1.00 50.78 172 THR A C 1
ATOM 1371 O O . THR A 1 172 ? -10.687 3.628 -56.698 1.00 50.78 172 THR A O 1
ATOM 1374 N N . ASP A 1 173 ? -10.212 3.824 -58.877 1.00 53.03 173 ASP A N 1
ATOM 1375 C CA . ASP A 1 173 ? -11.260 4.808 -59.205 1.00 53.03 173 ASP A CA 1
ATOM 1376 C C . ASP A 1 173 ? -12.545 4.107 -59.681 1.00 53.03 173 ASP A C 1
ATOM 1378 O O . ASP A 1 173 ? -13.126 4.411 -60.722 1.00 53.03 173 ASP A O 1
ATOM 1382 N N . GLN A 1 174 ? -13.012 3.130 -58.908 1.00 52.12 174 GLN A N 1
ATOM 1383 C CA . GLN A 1 174 ? -14.369 2.612 -59.043 1.00 52.12 174 GLN A CA 1
ATOM 1384 C C . GLN A 1 174 ? -15.016 2.651 -57.669 1.00 52.12 174 GLN A C 1
ATOM 1386 O O . GLN A 1 174 ? -14.863 1.740 -56.862 1.00 52.12 174 GLN A O 1
ATOM 1391 N N . GLN A 1 175 ? -15.730 3.748 -57.408 1.00 49.56 175 GLN A N 1
ATOM 1392 C CA . GLN A 1 175 ? -16.736 3.810 -56.354 1.00 49.56 175 GLN A CA 1
ATOM 1393 C C . GLN A 1 175 ? -17.749 2.675 -56.579 1.00 49.56 175 GLN A C 1
ATOM 1395 O O . GLN A 1 175 ? -18.425 2.684 -57.611 1.00 49.56 175 GLN A O 1
ATOM 1400 N N . PRO A 1 176 ? -17.946 1.733 -55.642 1.00 39.50 176 PRO A N 1
ATOM 1401 C CA . PRO A 1 176 ? -19.187 0.990 -55.616 1.00 39.50 176 PRO A CA 1
ATOM 1402 C C . PRO A 1 176 ? -20.253 1.873 -54.961 1.00 39.50 176 PRO A C 1
ATOM 1404 O O . PRO A 1 176 ? -20.172 2.251 -53.792 1.00 39.50 176 PRO A O 1
ATOM 1407 N N . SER A 1 177 ? -21.246 2.227 -55.771 1.00 40.22 177 SER A N 1
ATOM 1408 C CA . SER A 1 177 ? -22.522 2.804 -55.368 1.00 40.22 177 SER A CA 1
ATOM 1409 C C . SER A 1 177 ? -23.124 2.051 -54.181 1.00 40.22 177 SER A C 1
ATOM 1411 O O . SER A 1 177 ? -23.267 0.827 -54.223 1.00 40.22 177 SER A O 1
ATOM 1413 N N . ILE A 1 178 ? -23.522 2.804 -53.156 1.00 45.25 178 ILE A N 1
ATOM 1414 C CA . ILE A 1 178 ? -24.287 2.326 -52.005 1.00 45.25 178 ILE A CA 1
ATOM 1415 C C . ILE A 1 178 ? -25.575 1.685 -52.529 1.00 45.25 178 ILE A C 1
ATOM 1417 O O . ILE A 1 178 ? -26.476 2.374 -53.001 1.00 45.25 178 ILE A O 1
ATOM 1421 N N . SER A 1 179 ? -25.648 0.361 -52.459 1.00 44.19 179 SER A N 1
ATOM 1422 C CA . SER A 1 179 ? -26.906 -0.376 -52.516 1.00 44.19 179 SER A CA 1
ATOM 1423 C C . SER A 1 179 ? -27.141 -0.953 -51.126 1.00 44.19 179 SER A C 1
ATOM 1425 O O . SER A 1 179 ? -26.284 -1.627 -50.556 1.00 44.19 179 SER A O 1
ATOM 1427 N N . GLU A 1 180 ? -28.275 -0.578 -50.539 1.00 49.38 180 GLU A N 1
ATOM 1428 C CA . GLU A 1 180 ? -28.710 -0.998 -49.214 1.00 49.38 180 GLU A CA 1
ATOM 1429 C C . GLU A 1 180 ? -28.995 -2.504 -49.205 1.00 49.38 180 GLU A C 1
ATOM 1431 O O . GLU A 1 180 ? -30.108 -2.939 -49.489 1.00 49.38 180 GLU A O 1
ATOM 1436 N N . GLU A 1 181 ? -28.009 -3.314 -48.832 1.00 46.94 181 GLU A N 1
ATOM 1437 C CA . GLU A 1 181 ? -28.261 -4.697 -48.438 1.00 46.94 181 GLU A CA 1
ATOM 1438 C C . GLU A 1 181 ? -28.050 -4.847 -46.932 1.00 46.94 181 GLU A C 1
ATOM 1440 O O . GLU A 1 181 ? -26.936 -4.802 -46.408 1.00 46.94 181 GLU A O 1
ATOM 1445 N N . LYS A 1 182 ? -29.170 -5.000 -46.214 1.00 52.56 182 LYS A N 1
ATOM 1446 C CA . LYS A 1 182 ? -29.232 -5.305 -44.780 1.00 52.56 182 LYS A CA 1
ATOM 1447 C C . LYS A 1 182 ? -28.627 -6.683 -44.511 1.00 52.56 182 LYS A C 1
ATOM 1449 O O . LYS A 1 182 ? -29.349 -7.658 -44.320 1.00 52.56 182 LYS A O 1
ATOM 1454 N N . GLN A 1 183 ? -27.307 -6.772 -44.443 1.00 48.59 183 GLN A N 1
ATOM 1455 C CA . GLN A 1 183 ? -26.635 -7.953 -43.918 1.00 48.59 183 GLN A CA 1
ATOM 1456 C C . GLN A 1 183 ? -26.418 -7.771 -42.414 1.00 48.59 183 GLN A C 1
ATOM 1458 O O . GLN A 1 183 ? -25.523 -7.069 -41.949 1.00 48.59 183 GLN A O 1
ATOM 1463 N N . SER A 1 184 ? -27.320 -8.383 -41.644 1.00 56.81 184 SER A N 1
ATOM 1464 C CA . SER A 1 184 ? -27.237 -8.509 -40.190 1.00 56.81 184 SER A CA 1
ATOM 1465 C C . SER A 1 184 ? -25.917 -9.179 -39.797 1.00 56.81 184 SER A C 1
ATOM 1467 O O . SER A 1 184 ? -25.732 -10.370 -40.042 1.00 56.81 184 SER A O 1
ATOM 1469 N N . LEU A 1 185 ? -25.030 -8.434 -39.135 1.00 55.25 185 LEU A N 1
ATOM 1470 C CA . LEU A 1 185 ? -23.803 -8.964 -38.536 1.00 55.25 185 LEU A CA 1
ATOM 1471 C 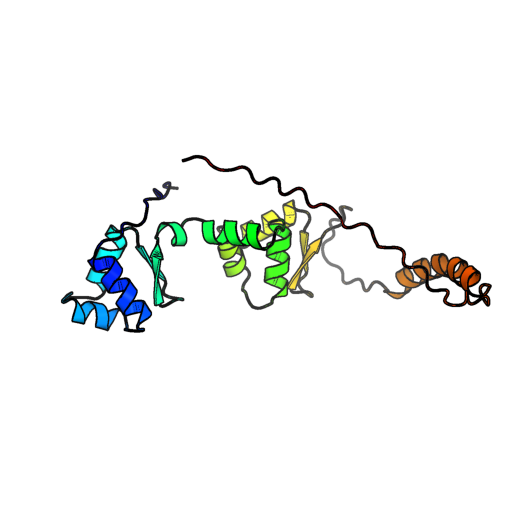C . LEU A 1 185 ? -24.141 -10.105 -37.549 1.00 55.25 185 LEU A C 1
ATOM 1473 O O . LEU A 1 185 ? -25.043 -9.939 -36.720 1.00 55.25 185 LEU A O 1
ATOM 1477 N N . PRO A 1 186 ? -23.455 -11.263 -37.597 1.00 58.22 186 PRO A N 1
ATOM 1478 C CA . PRO A 1 186 ? -23.741 -12.363 -36.685 1.00 58.22 186 PRO A CA 1
ATOM 1479 C C . PRO A 1 186 ? -23.386 -11.974 -35.245 1.00 58.22 186 PRO A C 1
ATOM 1481 O O . PRO A 1 186 ? -22.247 -11.635 -34.921 1.00 58.22 186 PRO A O 1
ATOM 1484 N N . ARG A 1 187 ? -24.386 -12.039 -34.362 1.00 54.56 187 ARG A N 1
ATOM 1485 C CA . ARG A 1 187 ? -24.240 -11.815 -32.920 1.00 54.56 187 ARG A CA 1
ATOM 1486 C C . ARG A 1 187 ? -23.409 -12.952 -32.321 1.00 54.56 187 ARG A C 1
ATOM 1488 O O . ARG A 1 187 ? -23.847 -14.1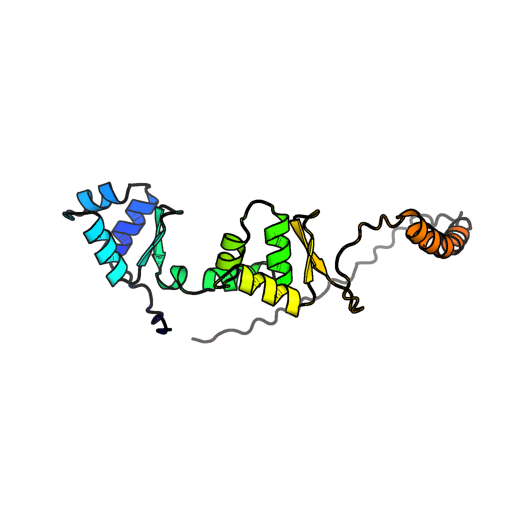01 -32.317 1.00 54.56 187 ARG A O 1
ATOM 1495 N N . TYR A 1 188 ? -22.223 -12.638 -31.806 1.00 55.44 188 TYR A N 1
ATOM 1496 C CA . TYR A 1 188 ? -21.398 -13.604 -31.083 1.00 55.44 188 TYR A CA 1
ATOM 1497 C C . TYR A 1 188 ? -22.152 -14.124 -29.845 1.00 55.44 188 TYR A C 1
ATOM 1499 O O . TYR A 1 188 ? -22.716 -13.349 -29.069 1.00 55.44 188 TYR A O 1
ATOM 1507 N N . GLN A 1 189 ? -22.190 -15.446 -29.663 1.00 52.47 189 GLN A N 1
ATOM 1508 C CA . GLN A 1 189 ? -22.719 -16.064 -28.447 1.00 52.47 189 GLN A CA 1
ATOM 1509 C C . GLN A 1 189 ? -21.597 -16.169 -27.411 1.00 52.47 189 GLN A C 1
ATOM 1511 O O . GLN A 1 189 ? -20.677 -16.973 -27.561 1.00 52.47 189 GLN A O 1
ATOM 1516 N N . VAL A 1 190 ? -21.675 -15.373 -26.344 1.00 55.62 190 VAL A N 1
ATOM 1517 C CA . VAL A 1 190 ? -20.835 -15.562 -25.155 1.00 55.62 190 VAL A CA 1
ATOM 1518 C C . VAL A 1 190 ? -21.381 -16.751 -24.380 1.00 55.62 190 VAL A C 1
ATOM 1520 O O . VAL A 1 190 ? -22.463 -16.675 -23.801 1.00 55.62 190 VAL A O 1
ATOM 1523 N N . LYS A 1 191 ? -20.637 -17.857 -24.352 1.00 48.16 191 LYS A N 1
ATOM 1524 C CA . LYS A 1 191 ? -20.902 -18.941 -23.403 1.00 48.16 191 LYS A CA 1
ATOM 1525 C C . LYS A 1 191 ? -20.432 -18.485 -22.024 1.00 48.16 191 LYS A C 1
ATOM 1527 O O . LYS A 1 191 ? -19.241 -18.497 -21.728 1.00 48.16 191 LYS A O 1
ATOM 1532 N N . VAL A 1 192 ? -21.376 -18.041 -21.202 1.00 52.16 192 VAL A N 1
ATOM 1533 C CA . VAL A 1 192 ? -21.168 -17.812 -19.769 1.00 52.16 192 VAL A CA 1
ATOM 1534 C C . VAL A 1 192 ? -21.026 -19.183 -19.108 1.00 52.16 192 VAL A C 1
ATOM 1536 O O . VAL A 1 192 ? -22.015 -19.851 -18.823 1.00 52.16 192 VAL A O 1
ATOM 1539 N N . ASN A 1 193 ? -19.790 -19.632 -18.898 1.00 45.53 193 ASN A N 1
ATOM 1540 C CA . ASN A 1 193 ? -19.516 -20.779 -18.036 1.00 45.53 193 ASN A CA 1
ATOM 1541 C C . ASN A 1 193 ? -19.581 -20.303 -16.579 1.00 45.53 193 ASN A C 1
ATOM 1543 O O . ASN A 1 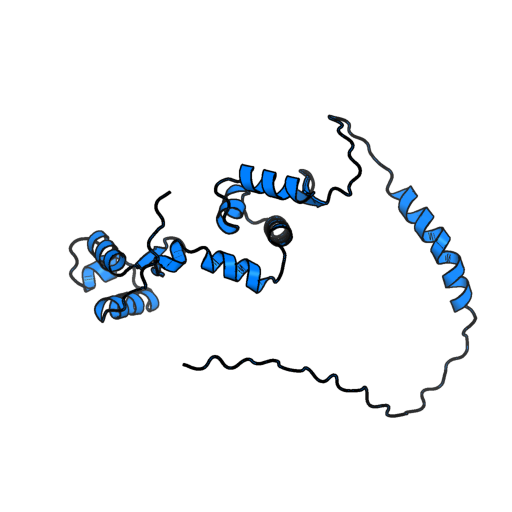193 ? -18.560 -20.022 -15.957 1.00 45.53 193 ASN A O 1
ATOM 1547 N N . GLY A 1 194 ? -20.799 -20.152 -16.062 1.00 44.72 194 GLY A N 1
ATOM 1548 C CA . GLY A 1 194 ? -21.042 -19.990 -14.634 1.00 44.72 194 GLY A CA 1
ATOM 1549 C C . GLY A 1 194 ? -21.060 -21.362 -13.971 1.00 44.72 194 GLY A C 1
ATOM 1550 O O . GLY A 1 194 ? -22.035 -22.093 -14.115 1.00 44.72 194 GLY A O 1
ATOM 1551 N N . SER A 1 195 ? -19.994 -21.714 -13.255 1.00 49.53 195 SER A N 1
ATOM 1552 C CA . SER A 1 195 ? -20.039 -22.813 -12.287 1.00 49.53 195 SER A CA 1
ATOM 1553 C C . SER A 1 195 ? -20.790 -22.330 -11.042 1.00 49.53 195 SER A C 1
ATOM 1555 O O . SER A 1 195 ? -20.337 -21.366 -10.423 1.00 49.53 195 SER A O 1
ATOM 1557 N N . PRO A 1 196 ? -21.915 -22.948 -10.643 1.00 52.84 196 PRO A N 1
ATOM 1558 C CA . PRO A 1 196 ? -22.535 -22.645 -9.362 1.00 52.84 196 PRO A CA 1
ATOM 1559 C C . PRO A 1 196 ? -21.734 -23.306 -8.232 1.00 52.84 196 PRO A C 1
ATOM 1561 O O . PRO A 1 196 ? -21.602 -24.529 -8.186 1.00 52.84 196 PRO A O 1
ATOM 1564 N N . CYS A 1 197 ? -21.207 -22.497 -7.310 1.00 43.25 197 CYS A N 1
ATOM 1565 C CA . CYS A 1 197 ? -20.795 -22.981 -5.994 1.00 43.25 197 CYS A CA 1
ATOM 1566 C C . CYS A 1 197 ? -22.060 -23.355 -5.208 1.00 43.25 197 CYS A C 1
ATOM 1568 O O . CYS A 1 197 ? -22.932 -22.514 -4.994 1.00 43.25 197 CYS A O 1
ATOM 1570 N N . VAL A 1 198 ? -22.166 -24.627 -4.835 1.00 50.06 198 VAL A N 1
ATOM 1571 C CA . VAL A 1 198 ? -23.226 -25.190 -3.984 1.00 50.06 198 VAL A CA 1
ATOM 1572 C C . VAL A 1 198 ? -22.757 -25.108 -2.516 1.00 50.06 198 VAL A C 1
ATOM 1574 O O . VAL A 1 198 ? -21.548 -25.227 -2.300 1.00 50.06 198 VAL A O 1
ATOM 1577 N N . PRO A 1 199 ? -23.671 -24.836 -1.560 1.00 58.31 199 PRO A N 1
ATOM 1578 C CA . PRO A 1 199 ? -23.383 -24.497 -0.157 1.00 58.31 199 PRO A CA 1
ATOM 1579 C C . PRO A 1 199 ? -22.594 -25.536 0.641 1.00 58.31 199 PRO A C 1
ATOM 1581 O O . PRO A 1 199 ? -22.753 -26.749 0.375 1.00 58.31 199 PRO A O 1
#

pLDDT: mean 73.3, std 19.46, range [31.19, 94.62]

Foldseek 3Di:
DDDPPLDDQDDDPLNVVLQVVVVVVDALQVSCVVVPHPGSVVVQVVRVVRQWHQDPVSRHIDRVCVVPPCPLLVCLCVVVVDDLLVSLQVVQVVVPDDLQVSCVSNPHPGSVVVQVVCVVVQWDADPVSSGIDHHDPDDDDDDDDDDDDDPVVVVVVVVVVCVVVVVVVVVPPDDDDDDDDPDDDDDDDDDPPDDDDDD

Sequence (199 aa):
MALVDCKEPVFDRQVDKILGMLEDGTDRVEIAEKLGYKNPMSLDNYMRWRNFSWDSRQRNFVPATERYSGRGRDNLMQLHGTSKAALIISLFSQGESDAKDIARQVGFDTHTELASYMKRKGYEWDSLKGNYIKTSGDKIQQSGGHAHLDENASMAVMLENILPLLKNLQNTDQQPSISEEKQSLPRYQVKVNGSPCVP